Protein AF-A0A960Q6P5-F1 (afdb_monomer)

pLDDT: mean 71.9, std 24.72, range [24.8, 98.5]

Sequence (307 aa):
MALEHFVYLAKNRLPTPQQWQMALRMSRSALKMNLDFELDTFSGYLPCVWKKKSCGFEYIFEEIEQSTRADLEFELAPEWDAVVCFRHSTNPLDTMACCWAAASLALFSGGGLWAEDRDDLMVGETCTKWVRHQVKELERGLDKKTVEPTLDPQMEYSQILERLCGARIEKVEILGSSLILGNQNFSLVGHAWLLRTEGEEWDLTRVKQIQAEQLELMWTWDPDTNPLDQELEQIGLRLELAQAQEKIDLEGVSAFLSKETAAILQSITQTPKGLLLQLQGSVVYSIEIMHMQNITIALNYRQKGWS

Mean predicted aligned error: 18.53 Å

Secondary structure (DSSP, 8-state):
--EEEEEEE-GGGPPPHHHHHHHHHHTT--EEE---S-TTT--EEEEEEETTEEEEEEEEEEE--HHHHHT-SSPPPTT--EEEEEEE-S-HHHHHHHHHHHHHHHHHHT-EEEETTTTEEEETHHHHHHHHHHHHHHHHHHHHTTTS----HHHHHHHHHHHHHTS---EEEEETTEEEEE-SS-EEEEE---PPPTT----HHHHHHHHHHHHHHHHS--TTS-HHHHHHHHHHHHHHHHHHH----HHHHHHHHHHHHHHHHHHHTT--S----B-SSS-B-------SS--------------

Structure (mmCIF, N/CA/C/O backbone):
data_AF-A0A960Q6P5-F1
#
_entry.id   AF-A0A960Q6P5-F1
#
loop_
_atom_site.group_PDB
_atom_site.id
_atom_site.type_symbol
_atom_site.label_atom_id
_atom_site.label_alt_id
_atom_site.label_comp_id
_atom_site.label_asym_id
_atom_site.label_entity_id
_atom_site.label_seq_id
_atom_site.pdbx_PDB_ins_code
_atom_site.Cartn_x
_atom_site.Cartn_y
_atom_site.Cartn_z
_atom_site.occupancy
_atom_site.B_iso_or_equiv
_atom_site.auth_seq_id
_atom_site.auth_comp_id
_atom_site.auth_asym_id
_atom_site.auth_atom_id
_atom_site.pdbx_PDB_model_num
ATOM 1 N N . MET A 1 1 ? 15.175 -1.931 0.263 1.00 60.97 1 MET A N 1
ATOM 2 C CA . MET A 1 1 ? 14.264 -1.615 1.379 1.00 60.97 1 MET A CA 1
ATOM 3 C C . MET A 1 1 ? 12.844 -1.726 0.851 1.00 60.97 1 MET A C 1
ATOM 5 O O . MET A 1 1 ? 12.612 -1.249 -0.257 1.00 60.97 1 MET A O 1
ATOM 9 N N . ALA A 1 2 ? 11.954 -2.434 1.547 1.00 77.75 2 ALA A N 1
ATOM 10 C CA . ALA A 1 2 ? 10.524 -2.375 1.242 1.00 77.75 2 ALA A CA 1
ATOM 11 C C . ALA A 1 2 ? 9.998 -1.023 1.739 1.00 77.75 2 ALA A C 1
ATOM 13 O O . ALA A 1 2 ? 10.462 -0.556 2.774 1.00 77.75 2 ALA A O 1
ATOM 14 N N . LEU A 1 3 ? 9.112 -0.391 0.975 1.00 89.50 3 LEU A N 1
ATOM 15 C CA . LEU A 1 3 ? 8.442 0.836 1.402 1.00 89.50 3 LEU A CA 1
ATOM 16 C C . LEU A 1 3 ? 7.084 0.472 1.992 1.00 89.50 3 LEU A C 1
ATOM 18 O O . LEU A 1 3 ? 6.432 -0.473 1.521 1.00 89.50 3 LEU A O 1
ATOM 22 N N . GLU A 1 4 ? 6.678 1.231 3.004 1.00 95.62 4 GLU A N 1
ATOM 23 C CA . GLU A 1 4 ? 5.446 0.992 3.744 1.00 95.62 4 GLU A CA 1
ATOM 24 C C . GLU A 1 4 ? 4.471 2.166 3.599 1.00 95.62 4 GLU A C 1
ATOM 26 O O . GLU A 1 4 ? 4.837 3.344 3.514 1.00 95.62 4 GLU A O 1
ATOM 31 N N . HIS A 1 5 ? 3.185 1.837 3.546 1.00 96.69 5 HIS A N 1
ATOM 32 C CA . HIS A 1 5 ? 2.100 2.807 3.606 1.00 96.69 5 HIS A CA 1
ATOM 33 C C . HIS A 1 5 ? 1.126 2.390 4.696 1.00 96.69 5 HIS A C 1
ATOM 35 O O . HIS A 1 5 ? 0.708 1.235 4.739 1.00 96.69 5 HIS A O 1
ATOM 41 N N . PHE A 1 6 ? 0.723 3.331 5.543 1.00 97.94 6 PHE A N 1
ATOM 42 C CA . PHE A 1 6 ? -0.182 3.057 6.653 1.00 97.94 6 PHE A CA 1
ATOM 43 C C . PHE A 1 6 ? -1.513 3.755 6.422 1.00 97.94 6 PHE A C 1
ATOM 45 O O . PHE A 1 6 ? -1.562 4.949 6.131 1.00 97.94 6 PHE A O 1
ATOM 52 N N . VAL A 1 7 ? -2.610 3.015 6.550 1.00 98.31 7 VAL A N 1
ATOM 53 C CA . VAL A 1 7 ? -3.960 3.572 6.509 1.00 98.31 7 VAL A CA 1
ATOM 54 C C . VAL A 1 7 ? -4.582 3.469 7.890 1.00 98.31 7 VAL A C 1
ATOM 56 O O . VAL A 1 7 ? -4.888 2.372 8.345 1.00 98.31 7 VAL A O 1
ATOM 59 N N . TYR A 1 8 ? -4.815 4.614 8.519 1.00 98.38 8 TYR A N 1
ATOM 60 C CA . TYR A 1 8 ? -5.501 4.729 9.803 1.00 98.38 8 TYR A CA 1
ATOM 61 C C . TYR A 1 8 ? -6.996 4.925 9.561 1.00 98.38 8 TYR A C 1
ATOM 63 O O . TYR A 1 8 ? -7.392 5.799 8.786 1.00 98.38 8 TYR A O 1
ATOM 71 N N . LEU A 1 9 ? -7.839 4.104 10.182 1.00 98.50 9 LEU A N 1
ATOM 72 C CA . LEU A 1 9 ? -9.285 4.113 9.955 1.00 98.50 9 LEU A CA 1
ATOM 73 C C . LEU A 1 9 ? -10.062 3.598 11.169 1.00 98.50 9 LEU A C 1
ATOM 75 O O . LEU A 1 9 ? -9.492 3.050 12.105 1.00 98.50 9 LEU A O 1
ATOM 79 N N . ALA A 1 10 ? -11.384 3.768 11.134 1.00 98.31 10 ALA A N 1
ATOM 80 C CA . ALA A 1 10 ? -12.289 3.115 12.075 1.00 98.31 10 ALA A CA 1
ATOM 81 C C . ALA A 1 10 ? -12.606 1.693 11.585 1.00 98.31 10 ALA A C 1
ATOM 83 O O . ALA A 1 10 ? -13.108 1.539 10.467 1.00 98.31 10 ALA A O 1
ATOM 84 N N . LYS A 1 11 ? -12.371 0.656 12.396 1.00 97.94 11 LYS A N 1
ATOM 85 C CA . LYS A 1 11 ? -12.595 -0.759 12.050 1.00 97.94 11 LYS A CA 1
ATOM 86 C C . LYS A 1 11 ? -14.017 -1.007 11.552 1.00 97.94 11 LYS A C 1
ATOM 88 O O . LYS A 1 11 ? -14.229 -1.702 10.563 1.00 97.94 11 LYS A O 1
ATOM 93 N N . ASN A 1 12 ? -15.004 -0.367 12.180 1.00 98.00 12 ASN A N 1
ATOM 94 C CA . ASN A 1 12 ? -16.413 -0.465 11.783 1.00 98.00 12 ASN A CA 1
ATOM 95 C C . ASN A 1 12 ? -16.744 0.187 10.421 1.00 98.00 12 ASN A C 1
ATOM 97 O O . ASN A 1 12 ? -17.880 0.081 9.956 1.00 98.00 12 ASN A O 1
ATOM 101 N N . ARG A 1 13 ? -15.776 0.859 9.784 1.00 98.06 13 ARG A N 1
ATOM 102 C CA . ARG A 1 13 ? -15.859 1.424 8.429 1.00 98.06 13 ARG A CA 1
ATOM 103 C C . ARG A 1 13 ? -15.009 0.666 7.411 1.00 98.06 13 ARG A C 1
ATOM 105 O O . ARG A 1 13 ? -14.862 1.144 6.283 1.00 98.06 13 ARG A O 1
ATOM 112 N N . LEU A 1 14 ? -14.454 -0.494 7.768 1.00 98.06 14 LEU A N 1
ATOM 113 C CA . LEU A 1 14 ? -13.791 -1.351 6.792 1.00 98.06 14 LEU A CA 1
ATOM 114 C C . LEU A 1 14 ? -14.778 -1.760 5.686 1.00 98.06 14 LEU A C 1
ATOM 116 O O . LEU A 1 14 ? -15.881 -2.230 5.979 1.00 98.06 14 LEU A O 1
ATOM 120 N N . PRO A 1 15 ? -14.413 -1.584 4.405 1.00 98.00 15 PRO A N 1
ATOM 121 C CA . PRO A 1 15 ? -15.221 -2.092 3.312 1.00 98.00 15 PRO A CA 1
ATOM 122 C C . PRO A 1 15 ? -15.149 -3.617 3.234 1.00 98.00 15 PRO A C 1
ATOM 124 O O . PRO A 1 15 ? -14.165 -4.241 3.611 1.00 98.00 15 PRO A O 1
ATOM 127 N N . THR A 1 16 ? -16.147 -4.221 2.600 1.00 98.19 16 THR A N 1
ATOM 128 C CA . THR A 1 16 ? -15.977 -5.555 2.005 1.00 98.19 16 THR A CA 1
ATOM 129 C C . THR A 1 16 ? -14.972 -5.498 0.841 1.00 98.19 16 THR A C 1
ATOM 131 O O . THR A 1 16 ? -14.866 -4.453 0.181 1.00 98.19 16 THR A O 1
ATOM 134 N N . PRO A 1 17 ? -14.290 -6.603 0.482 1.00 98.38 17 PRO A N 1
ATOM 135 C CA . PRO A 1 17 ? -13.410 -6.637 -0.692 1.00 98.38 17 PRO A CA 1
ATOM 136 C C . PRO A 1 17 ? -14.089 -6.135 -1.975 1.00 98.38 17 PRO A C 1
ATOM 138 O O . PRO A 1 17 ? -13.487 -5.428 -2.785 1.00 98.38 17 PRO A O 1
ATOM 141 N N . GLN A 1 18 ? -15.376 -6.443 -2.158 1.00 98.44 18 GLN A N 1
ATOM 142 C CA . GLN A 1 18 ? -16.168 -6.013 -3.310 1.00 98.44 18 GLN A CA 1
ATOM 143 C C . GLN A 1 18 ? -16.392 -4.495 -3.313 1.00 98.44 18 GLN A C 1
ATOM 145 O O . GLN A 1 18 ? -16.282 -3.859 -4.366 1.00 98.44 18 GLN A O 1
ATOM 150 N N . GLN A 1 19 ? -16.683 -3.902 -2.151 1.00 98.00 19 GLN A N 1
ATOM 151 C CA . GLN A 1 19 ? -16.803 -2.449 -2.002 1.00 98.00 19 GLN A CA 1
ATOM 152 C C . GLN A 1 19 ? -15.461 -1.756 -2.243 1.00 98.00 19 GLN A C 1
ATOM 154 O O . GLN A 1 19 ? -15.410 -0.768 -2.976 1.00 98.00 19 GLN A O 1
ATOM 159 N N . TRP A 1 20 ? -14.365 -2.308 -1.723 1.00 98.12 20 TRP A N 1
ATOM 160 C CA . TRP A 1 20 ? -13.029 -1.758 -1.942 1.00 98.12 20 TRP A CA 1
ATOM 161 C C . TRP A 1 20 ? -12.629 -1.807 -3.423 1.00 98.12 20 TRP A C 1
ATOM 163 O O . TRP A 1 20 ? -12.202 -0.809 -4.011 1.00 98.12 20 TRP A O 1
ATOM 173 N N . GLN A 1 21 ? -12.897 -2.930 -4.091 1.00 98.19 21 GLN A N 1
ATOM 174 C CA . GLN A 1 21 ? -12.724 -3.052 -5.535 1.00 98.19 21 GLN A CA 1
ATOM 175 C C . GLN A 1 21 ? -13.594 -2.058 -6.322 1.00 98.19 21 GLN A C 1
ATOM 177 O O . GLN A 1 21 ? -13.161 -1.565 -7.370 1.00 98.19 21 GLN A O 1
ATOM 182 N N . MET A 1 22 ? -14.808 -1.754 -5.854 1.00 97.12 22 MET A N 1
ATOM 183 C CA . MET A 1 22 ? -15.657 -0.721 -6.452 1.00 97.12 22 MET A CA 1
ATOM 184 C C . MET A 1 22 ? -15.053 0.678 -6.273 1.00 97.12 22 MET A C 1
ATOM 186 O O . MET A 1 22 ? -15.017 1.446 -7.235 1.00 97.12 22 MET A O 1
ATOM 190 N N . ALA A 1 23 ? -14.510 0.991 -5.094 1.00 94.94 23 ALA A N 1
ATOM 191 C CA . ALA A 1 23 ? -13.847 2.265 -4.808 1.00 94.94 23 ALA A CA 1
ATOM 192 C C . ALA A 1 23 ? -12.641 2.511 -5.732 1.00 94.94 23 ALA A C 1
ATOM 194 O O . ALA A 1 23 ? -12.485 3.600 -6.298 1.00 94.94 23 ALA A O 1
ATOM 195 N N . LEU A 1 24 ? -11.834 1.472 -5.973 1.00 96.38 24 LEU A N 1
ATOM 196 C CA . LEU A 1 24 ? -10.755 1.505 -6.963 1.00 96.38 24 LEU A CA 1
ATOM 197 C C . LEU A 1 24 ? -11.281 1.856 -8.363 1.00 96.38 24 LEU A C 1
ATOM 199 O O . LEU A 1 24 ? -10.748 2.753 -9.024 1.00 96.38 24 LEU A O 1
ATOM 203 N N . ARG A 1 25 ? -12.371 1.213 -8.805 1.00 95.94 25 ARG A N 1
ATOM 204 C CA . ARG A 1 25 ? -12.988 1.487 -10.117 1.00 95.94 25 ARG A CA 1
ATOM 205 C C . ARG A 1 25 ? -13.518 2.917 -10.218 1.00 95.94 25 ARG A C 1
ATOM 207 O O . ARG A 1 25 ? -13.271 3.580 -11.223 1.00 95.94 25 ARG A O 1
ATOM 214 N N . MET A 1 26 ? -14.197 3.414 -9.183 1.00 91.88 26 MET A N 1
ATOM 215 C CA . MET A 1 26 ? -14.702 4.795 -9.127 1.00 91.88 26 MET A CA 1
ATOM 216 C C . MET A 1 26 ? -13.570 5.825 -9.193 1.00 91.88 26 MET A C 1
ATOM 218 O O . MET A 1 26 ? -13.713 6.876 -9.817 1.00 91.88 26 MET A O 1
ATOM 222 N N . SER A 1 27 ? -12.406 5.482 -8.639 1.00 91.75 27 SER A N 1
ATOM 223 C CA . SER A 1 27 ? -11.198 6.310 -8.698 1.00 91.75 27 SER A CA 1
ATOM 224 C C . SER A 1 27 ? -10.489 6.273 -10.059 1.00 91.75 27 SER A C 1
ATOM 226 O O . SER A 1 27 ? -9.477 6.955 -10.244 1.00 91.75 27 SER A O 1
ATOM 228 N N . ARG A 1 28 ? -11.051 5.529 -11.028 1.00 93.94 28 ARG A N 1
ATOM 229 C CA . ARG A 1 28 ? -10.499 5.233 -12.361 1.00 93.94 28 ARG A CA 1
ATOM 230 C C . ARG A 1 28 ? -9.188 4.443 -12.315 1.00 93.94 28 ARG A C 1
ATOM 232 O O . ARG A 1 28 ? -8.387 4.525 -13.243 1.00 93.94 28 ARG A O 1
ATOM 239 N N . SER A 1 29 ? -8.978 3.673 -11.251 1.00 95.56 29 SER A N 1
ATOM 240 C CA . SER A 1 29 ? -7.857 2.746 -11.149 1.00 95.56 29 SER A CA 1
ATOM 241 C C . SER A 1 29 ? -8.083 1.528 -12.049 1.00 95.56 29 SER A C 1
ATOM 243 O O . SER A 1 29 ? -9.200 1.015 -12.157 1.00 95.56 29 SER A O 1
ATOM 245 N N . ALA A 1 30 ? -7.015 1.050 -12.692 1.00 96.25 30 ALA A N 1
ATOM 246 C CA . ALA A 1 30 ? -7.026 -0.190 -13.468 1.00 96.25 30 ALA A CA 1
ATOM 247 C C . ALA A 1 30 ? -6.738 -1.434 -12.605 1.00 96.25 30 ALA A C 1
ATOM 249 O O . ALA A 1 30 ? -6.712 -2.545 -13.145 1.00 96.25 30 ALA A O 1
ATOM 250 N N . LEU A 1 31 ? -6.505 -1.247 -11.300 1.00 98.00 31 LEU A N 1
ATOM 251 C CA . LEU A 1 31 ? -6.177 -2.310 -10.358 1.00 98.00 31 LEU A CA 1
ATOM 252 C C . LEU A 1 31 ? -7.369 -3.247 -10.145 1.00 98.00 31 LEU A C 1
ATOM 254 O O . LEU A 1 31 ? -8.494 -2.816 -9.867 1.00 98.00 31 LEU A O 1
ATOM 258 N N . LYS A 1 32 ? -7.097 -4.546 -10.237 1.00 98.44 32 LYS A N 1
ATOM 259 C CA . LYS A 1 32 ? -8.012 -5.613 -9.839 1.00 98.44 32 LYS A CA 1
ATOM 260 C C . LYS A 1 32 ? -7.377 -6.421 -8.716 1.00 98.44 32 LYS A C 1
ATOM 262 O O . LYS A 1 32 ? -6.268 -6.905 -8.904 1.00 98.44 32 LYS A O 1
ATOM 267 N N . MET A 1 33 ? -8.070 -6.565 -7.597 1.00 97.88 33 MET A N 1
ATOM 268 C CA . MET A 1 33 ? -7.616 -7.329 -6.434 1.00 97.88 33 MET A CA 1
ATOM 269 C C . MET A 1 33 ? -8.267 -8.714 -6.428 1.00 97.88 33 MET A C 1
ATOM 271 O O . MET A 1 33 ? -9.366 -8.886 -6.967 1.00 97.88 33 MET A O 1
ATOM 275 N N . ASN A 1 34 ? -7.611 -9.690 -5.798 1.00 96.94 34 ASN A N 1
ATOM 276 C CA . ASN A 1 34 ? -8.319 -10.870 -5.309 1.00 96.94 34 ASN A CA 1
ATOM 277 C C . ASN A 1 34 ? -9.395 -10.422 -4.303 1.00 96.94 34 ASN A C 1
ATOM 279 O O . ASN A 1 34 ? -9.160 -9.491 -3.544 1.00 96.94 34 ASN A O 1
ATOM 283 N N . LEU A 1 35 ? -10.581 -11.029 -4.341 1.00 98.00 35 LEU A N 1
ATOM 284 C CA . LEU A 1 35 ? -11.719 -10.668 -3.485 1.00 98.00 35 LEU A CA 1
ATOM 285 C C . LEU A 1 35 ? -12.024 -11.735 -2.426 1.00 98.00 35 LEU A C 1
ATOM 287 O O . LEU A 1 35 ? -12.974 -11.567 -1.668 1.00 98.00 35 LEU A O 1
ATOM 291 N N . ASP A 1 36 ? -11.258 -12.825 -2.415 1.00 97.62 36 ASP A N 1
ATOM 292 C CA . ASP A 1 36 ? -11.428 -13.965 -1.516 1.00 97.62 36 ASP A CA 1
ATOM 293 C C . ASP A 1 36 ? -10.577 -13.792 -0.249 1.00 97.62 36 ASP A C 1
ATOM 295 O O . ASP A 1 36 ? -9.559 -14.458 -0.068 1.00 97.62 36 ASP A O 1
ATOM 299 N N . PHE A 1 37 ? -10.933 -12.795 0.566 1.00 97.50 37 PHE A N 1
ATOM 300 C CA . PHE A 1 37 ? -10.306 -12.515 1.861 1.00 97.50 37 PHE A CA 1
ATOM 301 C C . PHE A 1 37 ? -11.218 -11.649 2.746 1.00 97.50 37 PHE A C 1
ATOM 303 O O . PHE A 1 37 ? -12.135 -10.991 2.254 1.00 97.50 37 PHE A O 1
ATOM 310 N N . GLU A 1 38 ? -10.948 -11.619 4.047 1.00 97.81 38 GLU A N 1
ATOM 311 C CA . GLU A 1 38 ? -11.639 -10.771 5.026 1.00 97.81 38 GLU A CA 1
ATOM 312 C C . GLU A 1 38 ? -10.674 -9.693 5.535 1.00 97.81 38 GLU A C 1
ATOM 314 O O . GLU A 1 38 ? -9.578 -10.009 5.987 1.00 97.81 38 GLU A O 1
ATOM 319 N N . LEU A 1 39 ? -11.040 -8.410 5.428 1.00 97.12 39 LEU A N 1
ATOM 320 C CA . LEU A 1 39 ? -10.100 -7.299 5.656 1.00 97.12 39 LEU A CA 1
ATOM 321 C C . LEU A 1 39 ? -9.600 -7.188 7.104 1.00 97.12 39 LEU A C 1
ATOM 323 O O . LEU A 1 39 ? -8.525 -6.638 7.320 1.00 97.12 39 LEU A O 1
ATOM 327 N N . ASP A 1 40 ? -10.374 -7.640 8.083 1.00 97.44 40 ASP A N 1
ATOM 328 C CA . ASP A 1 40 ? -10.070 -7.498 9.510 1.00 97.44 40 ASP A CA 1
ATOM 329 C C . ASP A 1 40 ? -9.371 -8.722 10.118 1.00 97.44 40 ASP A C 1
ATOM 331 O O . ASP A 1 40 ? -8.928 -8.665 11.263 1.00 97.44 40 ASP A O 1
ATOM 335 N N . THR A 1 41 ? -9.263 -9.822 9.373 1.00 97.50 41 THR A N 1
ATOM 336 C CA . THR A 1 41 ? -8.607 -11.057 9.834 1.00 97.50 41 THR A CA 1
ATOM 337 C C . THR A 1 41 ? -7.463 -11.502 8.926 1.00 97.50 41 THR A C 1
ATOM 339 O O . THR A 1 41 ? -6.596 -12.265 9.355 1.00 97.50 41 THR A O 1
ATOM 342 N N . PHE A 1 42 ? -7.430 -11.035 7.676 1.00 97.38 42 PHE A N 1
ATOM 343 C CA . PHE A 1 42 ? -6.382 -11.371 6.726 1.00 97.38 42 PHE A CA 1
ATOM 344 C C . PHE A 1 42 ? -5.109 -10.555 6.970 1.00 97.38 42 PHE A C 1
ATOM 346 O O . PHE A 1 42 ? -5.143 -9.326 6.983 1.00 97.38 42 PHE A O 1
ATOM 353 N N . SER A 1 43 ? -3.975 -11.255 7.029 1.00 97.31 43 SER A N 1
ATOM 354 C CA . SER A 1 43 ? -2.635 -10.672 6.946 1.00 97.31 43 SER A CA 1
ATOM 355 C C . SER A 1 43 ? -1.767 -11.531 6.029 1.00 97.31 43 SER A C 1
ATOM 357 O O . SER A 1 43 ? -1.640 -12.739 6.232 1.00 97.31 43 SER A O 1
ATOM 359 N N . GLY A 1 44 ? -1.183 -10.927 4.997 1.00 97.81 44 GLY A N 1
ATOM 360 C CA . GLY A 1 44 ? -0.361 -11.624 4.013 1.00 97.81 44 GLY A CA 1
ATOM 361 C C . GLY A 1 44 ? -0.350 -10.957 2.640 1.00 97.81 44 GLY A C 1
ATOM 362 O O . GLY A 1 44 ? -0.780 -9.820 2.464 1.00 97.81 44 GLY A O 1
ATOM 363 N N . TYR A 1 45 ? 0.155 -11.676 1.640 1.00 98.06 45 TYR A N 1
ATOM 364 C CA . TYR A 1 45 ? 0.264 -11.169 0.273 1.00 98.06 45 TYR A CA 1
ATOM 365 C C . TYR A 1 45 ? -1.089 -11.171 -0.456 1.00 98.06 45 TYR A C 1
ATOM 367 O O . TYR A 1 45 ? -1.707 -12.225 -0.623 1.00 98.06 45 TYR A O 1
ATOM 375 N N . LEU A 1 46 ? -1.520 -10.007 -0.950 1.00 98.12 46 LEU A N 1
ATOM 376 C CA . LEU A 1 46 ? -2.705 -9.840 -1.793 1.00 98.12 46 LEU A CA 1
ATOM 377 C C . LEU A 1 46 ? -2.318 -9.767 -3.280 1.00 98.12 46 LEU A C 1
ATOM 379 O O . LEU A 1 46 ? -1.842 -8.727 -3.756 1.00 98.12 46 LEU A O 1
ATOM 383 N N . PRO A 1 47 ? -2.563 -10.839 -4.059 1.00 98.06 47 PRO A N 1
ATOM 384 C CA . PRO A 1 47 ? -2.297 -10.823 -5.487 1.00 98.06 47 PRO A CA 1
ATOM 385 C C . PRO A 1 47 ? -3.283 -9.907 -6.214 1.00 98.06 47 PRO A C 1
ATOM 387 O O . PRO A 1 47 ? -4.496 -9.910 -5.973 1.00 98.06 47 PRO A O 1
ATOM 390 N N . CYS A 1 48 ? -2.743 -9.144 -7.155 1.00 98.31 48 CYS A N 1
ATOM 391 C CA . CYS A 1 48 ? -3.452 -8.152 -7.938 1.00 98.31 48 CYS A CA 1
ATOM 392 C C . CYS A 1 48 ? -3.112 -8.257 -9.431 1.00 98.31 48 CYS A C 1
ATOM 394 O O . CYS A 1 48 ? -2.155 -8.901 -9.865 1.00 98.31 48 CYS A O 1
ATOM 396 N N . VAL A 1 49 ? -3.914 -7.578 -10.247 1.00 98.19 49 VAL A N 1
ATOM 397 C CA . VAL A 1 49 ? -3.668 -7.405 -11.676 1.00 98.19 49 VAL A CA 1
ATOM 398 C C . VAL A 1 49 ? -3.798 -5.932 -12.037 1.00 98.19 49 VAL A C 1
ATOM 400 O O . VAL A 1 49 ? -4.863 -5.333 -11.877 1.00 98.19 49 VAL A O 1
ATOM 403 N N . TRP A 1 50 ? -2.741 -5.364 -12.615 1.00 96.38 50 TRP A N 1
ATOM 404 C CA . TRP A 1 50 ? -2.718 -4.008 -13.160 1.00 96.38 50 TRP A CA 1
ATOM 405 C C . TRP A 1 50 ? -2.520 -4.056 -14.673 1.00 96.38 50 TRP A C 1
ATOM 407 O O . TRP A 1 50 ? -1.514 -4.564 -15.161 1.00 96.38 50 TRP A O 1
ATOM 417 N N . LYS A 1 51 ? -3.482 -3.544 -15.455 1.00 94.31 51 LYS A N 1
ATOM 418 C CA . LYS A 1 51 ? -3.407 -3.525 -16.935 1.00 94.31 51 LYS A CA 1
ATOM 419 C C . LYS A 1 51 ? -2.995 -4.887 -17.545 1.00 94.31 51 LYS A C 1
ATOM 421 O O . LYS A 1 51 ? -2.187 -4.943 -18.467 1.00 94.31 51 LYS A O 1
ATOM 426 N N . LYS A 1 52 ? -3.585 -5.984 -17.046 1.00 95.88 52 LYS A N 1
ATOM 427 C CA . LYS A 1 52 ? -3.306 -7.393 -17.427 1.00 95.88 52 LYS A CA 1
ATOM 428 C C . LYS A 1 52 ? -1.933 -7.942 -17.004 1.00 95.88 52 LYS A C 1
ATOM 430 O O . LYS A 1 52 ? -1.603 -9.057 -17.392 1.00 95.88 52 LYS A O 1
ATOM 435 N N . LYS A 1 53 ? -1.146 -7.200 -16.226 1.00 96.12 53 LYS A N 1
ATOM 436 C CA . LYS A 1 53 ? 0.116 -7.671 -15.646 1.00 96.12 53 LYS A CA 1
ATOM 437 C C . LYS A 1 53 ? -0.100 -8.054 -14.184 1.00 96.12 53 LYS A C 1
ATOM 439 O O . LYS A 1 53 ? -0.860 -7.379 -13.492 1.00 96.12 53 LYS A O 1
ATOM 444 N N . SER A 1 54 ? 0.545 -9.135 -13.750 1.00 97.50 54 SER A N 1
ATOM 445 C CA . SER A 1 54 ? 0.535 -9.567 -12.348 1.00 97.50 54 SER A CA 1
ATOM 446 C C . SER A 1 54 ? 1.308 -8.573 -11.488 1.00 97.50 54 SER A C 1
ATOM 448 O O . SER A 1 54 ? 2.355 -8.081 -11.912 1.00 97.50 54 SER A O 1
ATOM 450 N N . CYS A 1 55 ? 0.787 -8.297 -10.302 1.00 97.75 55 CYS A N 1
ATOM 451 C CA . CYS A 1 55 ? 1.423 -7.499 -9.259 1.00 97.75 55 CYS A CA 1
ATOM 452 C C . CYS A 1 55 ? 0.809 -7.858 -7.901 1.00 97.75 55 CYS A C 1
ATOM 454 O O . CYS A 1 55 ? -0.074 -8.713 -7.825 1.00 97.75 55 CYS A O 1
ATOM 456 N N . GLY A 1 56 ? 1.235 -7.198 -6.834 1.00 97.94 56 GLY A N 1
ATOM 457 C CA . GLY A 1 56 ? 0.590 -7.317 -5.531 1.00 97.94 56 GLY A CA 1
ATOM 458 C C . GLY A 1 56 ? 1.323 -6.542 -4.451 1.00 97.94 56 GLY A C 1
ATOM 459 O O . GLY A 1 56 ? 2.245 -5.779 -4.730 1.00 97.94 56 GLY A O 1
ATOM 460 N N . PHE A 1 57 ? 0.879 -6.731 -3.219 1.00 98.19 57 PHE A N 1
ATOM 461 C CA . PHE A 1 57 ? 1.443 -6.112 -2.024 1.00 98.19 57 PHE A CA 1
ATOM 462 C C . PHE A 1 57 ? 1.094 -6.977 -0.811 1.00 98.19 57 PHE A C 1
ATOM 464 O O . PHE A 1 57 ? 0.146 -7.762 -0.861 1.00 98.19 57 PHE A O 1
ATOM 471 N N . GLU A 1 58 ? 1.852 -6.854 0.270 1.00 98.25 58 GLU A N 1
ATOM 472 C CA . GLU A 1 58 ? 1.450 -7.403 1.562 1.00 98.25 58 GLU A CA 1
ATOM 473 C C . GLU A 1 58 ? 0.465 -6.453 2.234 1.00 98.25 58 GLU A C 1
ATOM 475 O O . GLU A 1 58 ? 0.623 -5.233 2.181 1.00 98.25 58 GLU A O 1
ATOM 480 N N . TYR A 1 59 ? -0.554 -7.035 2.847 1.00 98.50 59 TYR A N 1
ATOM 481 C CA . TYR A 1 59 ? -1.586 -6.375 3.625 1.00 98.50 59 TYR A CA 1
ATOM 482 C C . TYR A 1 59 ? -1.506 -6.910 5.046 1.00 98.50 59 TYR A C 1
ATOM 484 O O . TYR A 1 59 ? -1.499 -8.126 5.238 1.00 98.50 59 TYR A O 1
ATOM 492 N N . ILE A 1 60 ? -1.438 -6.020 6.026 1.00 98.25 60 ILE A N 1
ATOM 493 C CA . ILE A 1 60 ? -1.377 -6.374 7.442 1.00 98.25 60 ILE A CA 1
ATOM 494 C C . ILE A 1 60 ? -2.381 -5.482 8.166 1.00 98.25 60 ILE A C 1
ATOM 496 O O . ILE A 1 60 ? -2.257 -4.259 8.119 1.00 98.25 60 ILE A O 1
ATOM 500 N N . PHE A 1 61 ? -3.386 -6.089 8.792 1.00 98.25 61 PHE A N 1
ATOM 501 C CA . PHE A 1 61 ? -4.375 -5.384 9.604 1.00 98.25 61 PHE A CA 1
ATOM 502 C C . PHE A 1 61 ? -4.030 -5.509 11.086 1.00 98.25 61 PHE A C 1
ATOM 504 O O . PHE A 1 61 ? -3.796 -6.615 11.575 1.00 98.25 61 PHE A O 1
ATOM 511 N N . GLU A 1 62 ? -4.053 -4.386 11.799 1.00 97.69 62 GLU A N 1
ATOM 512 C CA . GLU A 1 62 ? -3.846 -4.331 13.244 1.00 97.69 62 GLU A CA 1
ATOM 513 C C . GLU A 1 62 ? -4.846 -3.360 13.892 1.00 97.69 62 GLU A C 1
ATOM 515 O O . GLU A 1 62 ? -5.175 -2.304 13.345 1.00 97.69 62 GLU A O 1
ATOM 520 N N . GLU A 1 63 ? -5.343 -3.714 15.077 1.00 97.56 63 GLU A N 1
ATOM 521 C CA . GLU A 1 63 ? -6.083 -2.777 15.926 1.00 97.56 63 GLU A CA 1
ATOM 522 C C . G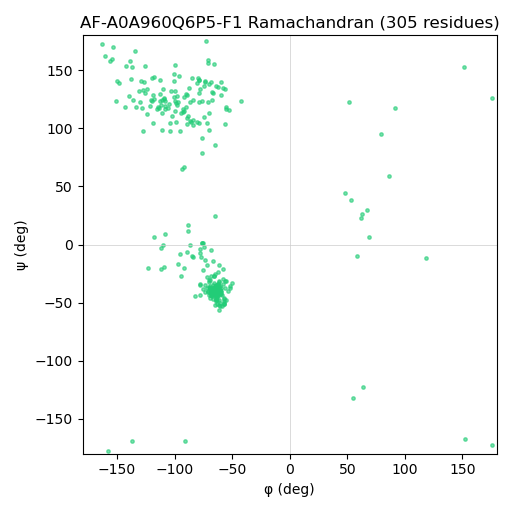LU A 1 63 ? -5.093 -1.865 16.658 1.00 97.56 63 GLU A C 1
ATOM 524 O O . GLU A 1 63 ? -4.025 -2.301 17.083 1.00 97.56 63 GLU A O 1
ATOM 529 N N . ILE A 1 64 ? -5.440 -0.588 16.807 1.00 97.06 64 ILE A N 1
ATOM 530 C CA . ILE A 1 64 ? -4.576 0.389 17.469 1.00 97.06 64 ILE A CA 1
ATOM 531 C C . ILE A 1 64 ? -4.872 0.368 18.963 1.00 97.06 64 ILE A C 1
ATOM 533 O O . ILE A 1 64 ? -5.914 0.847 19.421 1.00 97.06 64 ILE A O 1
ATOM 537 N N . GLU A 1 65 ? -3.917 -0.132 19.738 1.00 95.00 65 GLU A N 1
ATOM 538 C CA . GLU A 1 65 ? -3.958 -0.021 21.190 1.00 95.00 65 GLU A CA 1
ATOM 539 C C . GLU A 1 65 ? -3.700 1.424 21.651 1.00 95.00 65 GLU A C 1
ATOM 541 O O . GLU A 1 65 ? -3.062 2.237 20.976 1.00 95.00 65 GLU A O 1
ATOM 546 N N . GLN A 1 66 ? -4.180 1.763 22.851 1.00 89.50 66 GLN A N 1
ATOM 547 C CA . GLN A 1 66 ? -3.998 3.103 23.418 1.00 89.50 66 GLN A CA 1
ATOM 548 C C . GLN A 1 66 ? -2.515 3.461 23.633 1.00 89.50 66 GLN A C 1
ATOM 550 O O . GLN A 1 66 ? -2.157 4.632 23.526 1.00 89.50 66 GLN A O 1
ATOM 555 N N . SER A 1 67 ? -1.673 2.465 23.920 1.00 90.62 67 SER A N 1
ATOM 556 C CA . SER A 1 67 ? -0.211 2.577 23.991 1.00 90.62 67 SER A CA 1
ATOM 557 C C . SER A 1 67 ? 0.372 3.002 22.645 1.00 90.62 67 SER A C 1
ATOM 559 O O . SER A 1 67 ? 0.976 4.064 22.560 1.00 90.62 67 SER A O 1
ATOM 561 N N . THR A 1 68 ? 0.089 2.245 21.581 1.00 91.25 68 THR A N 1
ATOM 562 C CA . THR A 1 68 ? 0.553 2.532 20.215 1.00 91.25 68 THR A CA 1
ATOM 563 C C . THR A 1 68 ? 0.126 3.918 19.747 1.00 91.25 68 THR A C 1
ATOM 565 O O . THR A 1 68 ? 0.886 4.623 19.093 1.00 91.25 68 THR A O 1
ATOM 568 N N . ARG A 1 69 ? -1.087 4.350 20.112 1.00 91.75 69 ARG A N 1
ATOM 569 C CA . ARG A 1 69 ? -1.588 5.687 19.780 1.00 91.75 69 ARG A CA 1
ATOM 570 C C . ARG A 1 69 ? -0.757 6.814 20.397 1.00 91.75 69 ARG A C 1
ATOM 572 O O . ARG A 1 69 ? -0.669 7.877 19.793 1.00 91.75 69 ARG A O 1
ATOM 579 N N . ALA A 1 70 ? -0.202 6.605 21.590 1.00 91.25 70 ALA A N 1
ATOM 580 C CA . ALA A 1 70 ? 0.610 7.602 22.287 1.00 91.25 70 ALA A CA 1
ATOM 581 C C . ALA A 1 70 ? 2.020 7.747 21.690 1.00 91.25 70 ALA A C 1
ATOM 583 O O . ALA A 1 70 ? 2.638 8.793 21.872 1.00 91.25 70 ALA A O 1
ATOM 584 N N . ASP A 1 71 ? 2.494 6.726 20.973 1.00 92.62 71 ASP A N 1
ATOM 585 C CA . ASP A 1 71 ? 3.815 6.705 20.337 1.00 92.62 71 ASP A CA 1
ATOM 586 C C . ASP A 1 71 ? 3.824 7.372 18.948 1.00 92.62 71 ASP A C 1
ATOM 588 O O . ASP A 1 71 ? 4.889 7.591 18.373 1.00 92.62 71 ASP A O 1
ATOM 592 N N . LEU A 1 72 ? 2.653 7.705 18.389 1.00 92.25 72 LEU A N 1
ATOM 593 C CA . LEU A 1 72 ? 2.553 8.388 17.099 1.00 92.25 72 LEU A CA 1
ATOM 594 C C . LEU A 1 72 ? 2.943 9.864 17.224 1.00 92.25 72 LEU A C 1
ATOM 596 O O . LEU A 1 72 ? 2.477 10.580 18.108 1.00 92.25 72 LEU A O 1
ATOM 600 N N . GLU A 1 73 ? 3.730 10.350 16.265 1.00 91.38 73 GLU A N 1
ATOM 601 C CA . GLU A 1 73 ? 4.171 11.753 16.207 1.00 91.38 73 GLU A CA 1
ATOM 602 C C . GLU A 1 73 ? 3.062 12.729 15.762 1.00 91.38 73 GLU A C 1
ATOM 604 O O . GLU A 1 73 ? 3.268 13.943 15.708 1.00 91.38 73 GLU A O 1
ATOM 609 N N . PHE A 1 74 ? 1.869 12.217 15.450 1.00 92.06 74 PHE A N 1
ATOM 610 C CA . PHE A 1 74 ? 0.719 12.986 14.985 1.00 92.06 74 PHE A CA 1
ATOM 611 C C . PHE A 1 74 ? -0.583 12.525 15.649 1.00 92.06 74 PHE A C 1
ATOM 613 O O . PHE A 1 74 ? -0.751 11.369 16.036 1.00 92.06 74 PHE A O 1
ATOM 620 N N . GLU A 1 75 ? -1.547 13.442 15.752 1.00 93.56 75 GLU A N 1
ATOM 621 C CA . GLU A 1 75 ? -2.851 13.153 16.348 1.00 93.56 75 GLU A CA 1
ATOM 622 C C . GLU A 1 75 ? -3.766 12.402 15.366 1.00 93.56 75 GLU A C 1
ATOM 624 O O . GLU A 1 75 ? -4.085 12.885 14.277 1.00 93.56 75 GLU A O 1
ATOM 629 N N . LEU A 1 76 ? -4.245 11.222 15.774 1.00 96.12 76 LEU A N 1
ATOM 630 C CA . LEU A 1 76 ? -5.284 10.478 15.058 1.00 96.12 76 LEU A CA 1
ATOM 631 C C . LEU A 1 76 ? -6.684 10.953 15.452 1.00 96.12 76 LEU A C 1
ATOM 633 O O . LEU A 1 76 ? -6.958 11.158 16.637 1.00 96.12 76 LEU A O 1
ATOM 637 N N . ALA A 1 77 ? -7.614 10.984 14.491 1.00 96.38 77 ALA A N 1
ATOM 638 C CA . ALA A 1 77 ? -9.030 11.203 14.788 1.00 96.38 77 ALA A CA 1
ATOM 639 C C . ALA A 1 77 ? -9.534 10.155 15.803 1.00 96.38 77 ALA A C 1
ATOM 641 O O . ALA A 1 77 ? -9.224 8.976 15.615 1.00 96.38 77 ALA A O 1
ATOM 642 N N . PRO A 1 78 ? -10.281 10.529 16.864 1.00 95.44 78 PRO A N 1
ATOM 643 C CA . PRO A 1 78 ? -10.619 9.638 17.980 1.00 95.44 78 PRO A CA 1
ATOM 644 C C . PRO A 1 78 ? -11.228 8.296 17.566 1.00 95.44 78 PRO A C 1
ATOM 646 O O . PRO A 1 78 ? -10.924 7.273 18.178 1.00 95.44 78 PRO A O 1
ATOM 649 N N . GLU A 1 79 ? -12.040 8.299 16.509 1.00 97.31 79 GLU A N 1
ATOM 650 C CA . GLU A 1 79 ? -12.711 7.125 15.954 1.00 97.31 79 GLU A CA 1
ATOM 651 C C . GLU A 1 79 ? -11.800 6.160 15.184 1.00 97.31 79 GLU A C 1
ATOM 653 O O . GLU A 1 79 ? -12.241 5.058 14.871 1.00 97.31 79 GLU A O 1
ATOM 658 N N . TRP A 1 80 ? -10.573 6.552 14.835 1.00 98.00 80 TRP A N 1
ATOM 659 C CA . TRP A 1 80 ? -9.626 5.663 14.167 1.00 98.00 80 TRP A CA 1
ATOM 660 C C . TRP A 1 80 ? -8.962 4.748 15.194 1.00 98.00 80 TRP A C 1
ATOM 662 O O . TRP A 1 80 ? -8.123 5.184 15.983 1.00 98.00 80 TRP A O 1
ATOM 672 N N . ASP A 1 81 ? -9.395 3.493 15.188 1.00 97.81 81 ASP A N 1
ATOM 673 C CA . ASP A 1 81 ? -9.036 2.424 16.121 1.00 97.81 81 ASP A CA 1
ATOM 674 C C . ASP A 1 81 ? -8.338 1.243 15.423 1.00 97.81 81 ASP A C 1
ATOM 676 O O . ASP A 1 81 ? -8.061 0.227 16.056 1.00 97.81 81 ASP A O 1
ATOM 680 N N . ALA A 1 82 ? -8.022 1.369 14.131 1.00 98.25 82 ALA A N 1
ATOM 681 C CA . ALA A 1 82 ? -7.285 0.367 13.375 1.00 98.25 82 ALA A CA 1
ATOM 682 C C . ALA A 1 82 ? -6.304 0.989 12.374 1.00 98.25 82 ALA A C 1
ATOM 684 O O . ALA A 1 82 ? -6.508 2.099 11.867 1.00 98.25 82 ALA A O 1
ATOM 685 N N . VAL A 1 83 ? -5.251 0.235 12.069 1.00 98.19 83 VAL A N 1
ATOM 686 C CA . VAL A 1 83 ? -4.245 0.553 11.061 1.00 98.19 83 VAL A CA 1
ATOM 687 C C . VAL A 1 83 ? -4.105 -0.610 10.084 1.00 98.19 83 VAL A C 1
ATOM 689 O O . VAL A 1 83 ? -4.133 -1.781 10.454 1.00 98.19 83 VAL A O 1
ATOM 692 N N . VAL A 1 84 ? -3.957 -0.276 8.808 1.00 98.38 84 VAL A N 1
ATOM 693 C CA . VAL A 1 84 ? -3.576 -1.230 7.770 1.00 98.38 84 VAL A CA 1
ATOM 694 C C . VAL A 1 84 ? -2.215 -0.836 7.228 1.00 98.38 84 VAL A C 1
ATOM 696 O O . VAL A 1 84 ? -2.079 0.237 6.637 1.00 98.38 84 VAL A O 1
ATOM 699 N N . CYS A 1 85 ? -1.224 -1.704 7.405 1.00 98.12 85 CYS A N 1
ATOM 700 C CA . CYS A 1 85 ? 0.084 -1.571 6.782 1.00 98.12 85 CYS A CA 1
ATOM 701 C C . CYS A 1 85 ? 0.072 -2.262 5.416 1.00 98.12 85 CYS A C 1
ATOM 703 O O . CYS A 1 85 ? -0.325 -3.422 5.274 1.00 98.12 85 CYS A O 1
ATOM 705 N N . PHE A 1 86 ? 0.519 -1.530 4.404 1.00 98.25 86 PHE A N 1
ATOM 706 C CA . PHE A 1 86 ? 0.734 -2.030 3.062 1.00 98.25 86 PHE A CA 1
ATOM 707 C C . PHE A 1 86 ? 2.229 -2.035 2.767 1.00 98.25 86 PHE A C 1
ATOM 709 O O . PHE A 1 86 ? 2.854 -0.974 2.750 1.00 98.25 86 PHE A O 1
ATOM 716 N N . ARG A 1 87 ? 2.790 -3.209 2.473 1.00 96.94 87 ARG A N 1
ATOM 717 C CA . ARG A 1 87 ? 4.203 -3.351 2.090 1.00 96.94 87 ARG A CA 1
ATOM 718 C C . ARG A 1 87 ? 4.316 -3.791 0.648 1.00 96.94 87 ARG A C 1
ATOM 720 O O . ARG A 1 87 ? 3.539 -4.620 0.176 1.00 96.94 87 ARG A O 1
ATOM 727 N N . HIS A 1 88 ? 5.297 -3.269 -0.073 1.00 95.56 88 HIS A N 1
ATOM 728 C CA . HIS A 1 88 ? 5.510 -3.660 -1.461 1.00 95.56 88 HIS A CA 1
ATOM 729 C C . HIS A 1 88 ? 6.991 -3.828 -1.805 1.00 95.56 88 HIS A C 1
ATOM 731 O O . HIS A 1 88 ? 7.883 -3.279 -1.157 1.00 95.56 88 HIS A O 1
ATOM 737 N N . SER A 1 89 ? 7.250 -4.594 -2.866 1.00 93.31 89 SER A N 1
ATOM 738 C CA . SER A 1 89 ? 8.593 -4.752 -3.425 1.00 93.31 89 SER A CA 1
ATOM 739 C C . SER A 1 89 ? 9.038 -3.484 -4.170 1.00 93.31 89 SER A C 1
ATOM 741 O O . SER A 1 89 ? 8.259 -2.554 -4.381 1.00 93.31 89 SER A O 1
ATOM 743 N N . THR A 1 90 ? 10.285 -3.441 -4.641 1.00 90.94 90 THR A N 1
ATOM 744 C CA . THR A 1 90 ? 10.779 -2.346 -5.499 1.00 90.94 90 THR A CA 1
ATOM 745 C C . THR A 1 90 ? 10.262 -2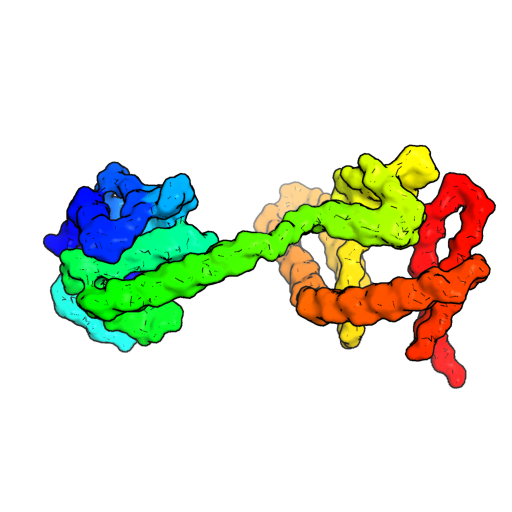.422 -6.944 1.00 90.94 90 THR A C 1
ATOM 747 O O . THR A 1 90 ? 10.620 -1.584 -7.775 1.00 90.94 90 THR A O 1
ATOM 750 N N . ASN A 1 91 ? 9.425 -3.411 -7.282 1.00 93.88 91 ASN A N 1
ATOM 751 C CA . ASN A 1 91 ? 8.795 -3.506 -8.594 1.00 93.88 91 ASN A CA 1
ATOM 752 C C . ASN A 1 91 ? 7.786 -2.354 -8.785 1.00 93.88 91 ASN A C 1
ATOM 754 O O . ASN A 1 91 ? 6.829 -2.259 -8.016 1.00 93.88 91 ASN A O 1
ATOM 758 N N . PRO A 1 92 ? 7.904 -1.537 -9.851 1.00 95.00 92 PRO A N 1
ATOM 759 C CA . PRO A 1 92 ? 6.993 -0.415 -10.080 1.00 95.00 92 PRO A CA 1
ATOM 760 C C . PRO A 1 92 ? 5.509 -0.801 -10.147 1.00 95.00 92 PRO A C 1
ATOM 762 O O . PRO A 1 92 ? 4.651 0.001 -9.783 1.00 95.00 92 PRO A O 1
ATOM 765 N N . LEU A 1 93 ? 5.178 -2.008 -10.628 1.00 96.50 93 LEU A N 1
ATOM 766 C CA . LEU A 1 93 ? 3.789 -2.475 -10.677 1.00 96.50 93 LEU A CA 1
ATOM 767 C C . LEU A 1 93 ? 3.227 -2.766 -9.281 1.00 96.50 93 LEU A C 1
ATOM 769 O O . LEU A 1 93 ? 2.053 -2.479 -9.044 1.00 96.50 93 LEU A O 1
ATOM 773 N N . ASP A 1 94 ? 4.052 -3.301 -8.381 1.00 97.12 94 ASP A N 1
ATOM 774 C CA . ASP A 1 94 ? 3.682 -3.567 -6.988 1.00 97.12 94 ASP A CA 1
ATOM 775 C C . ASP A 1 94 ? 3.519 -2.252 -6.227 1.00 97.12 94 ASP A C 1
ATOM 777 O O . ASP A 1 94 ? 2.508 -2.056 -5.558 1.00 97.12 94 ASP A O 1
ATOM 781 N N . THR A 1 95 ? 4.437 -1.298 -6.426 1.00 96.19 95 THR A N 1
ATOM 782 C CA . THR A 1 95 ? 4.317 0.060 -5.875 1.00 96.19 95 THR A CA 1
ATOM 783 C C . THR A 1 95 ? 3.018 0.726 -6.324 1.00 96.19 95 THR A C 1
ATOM 785 O O . THR A 1 95 ? 2.231 1.170 -5.495 1.00 96.19 95 THR A O 1
ATOM 788 N N . MET A 1 96 ? 2.718 0.737 -7.630 1.00 96.56 96 MET A N 1
ATOM 789 C CA . MET A 1 96 ? 1.466 1.321 -8.129 1.00 96.56 96 MET A CA 1
ATOM 790 C C . MET A 1 96 ? 0.225 0.627 -7.556 1.00 96.56 96 MET A C 1
ATOM 792 O O . MET A 1 96 ? -0.750 1.303 -7.223 1.00 96.56 96 MET A O 1
ATOM 796 N N . ALA A 1 97 ? 0.240 -0.706 -7.458 1.00 97.88 97 ALA A N 1
ATOM 797 C CA . ALA A 1 97 ? -0.855 -1.468 -6.868 1.00 97.88 97 ALA A CA 1
ATOM 798 C C . ALA A 1 97 ? -1.065 -1.092 -5.397 1.00 97.88 97 ALA A C 1
ATOM 800 O O . ALA A 1 97 ? -2.189 -0.773 -5.008 1.00 97.88 97 ALA A O 1
ATOM 801 N N . CYS A 1 98 ? 0.022 -1.053 -4.628 1.00 97.44 98 CYS A N 1
ATOM 802 C CA . CYS A 1 98 ? 0.035 -0.678 -3.224 1.00 97.44 98 CYS A CA 1
ATOM 803 C C . CYS A 1 98 ? -0.506 0.742 -3.001 1.00 97.44 98 CYS A C 1
ATOM 805 O O . CYS A 1 98 ? -1.479 0.916 -2.266 1.00 97.44 98 CYS A O 1
ATOM 807 N N . CYS A 1 99 ? 0.019 1.751 -3.710 1.00 97.00 99 CYS A N 1
ATOM 808 C CA . CYS A 1 99 ? -0.437 3.134 -3.550 1.00 97.00 99 CYS A CA 1
ATOM 809 C C . CYS A 1 99 ? -1.938 3.286 -3.868 1.00 97.00 99 CYS A C 1
ATOM 811 O O . CYS A 1 99 ? -2.652 4.007 -3.169 1.00 97.00 99 CYS A O 1
ATOM 813 N N . TRP A 1 100 ? -2.446 2.611 -4.911 1.00 97.88 100 TRP A N 1
ATOM 814 C CA . TRP A 1 100 ? -3.877 2.634 -5.244 1.00 97.88 100 TRP A CA 1
ATOM 815 C C . TRP A 1 100 ? -4.741 1.945 -4.199 1.00 97.88 100 TRP A C 1
ATOM 817 O O . TRP A 1 100 ? -5.803 2.473 -3.855 1.00 97.88 100 TRP A O 1
ATOM 827 N N . ALA A 1 101 ? -4.314 0.785 -3.710 1.00 98.06 101 ALA A N 1
ATOM 828 C CA . ALA A 1 101 ? -5.026 0.059 -2.673 1.00 98.06 101 ALA A CA 1
ATOM 829 C C . ALA A 1 101 ? -5.116 0.904 -1.394 1.00 98.06 101 ALA A C 1
ATOM 831 O O . ALA A 1 101 ? -6.226 1.191 -0.945 1.00 98.06 101 ALA A O 1
ATOM 832 N N . ALA A 1 102 ? -3.987 1.419 -0.904 1.00 98.00 102 ALA A N 1
ATOM 833 C CA . ALA A 1 102 ? -3.919 2.234 0.305 1.00 98.00 102 ALA A CA 1
ATOM 834 C C . ALA A 1 102 ? -4.754 3.527 0.189 1.00 98.00 102 ALA A C 1
ATOM 836 O O . ALA A 1 102 ? -5.634 3.784 1.012 1.00 98.00 102 ALA A O 1
ATOM 837 N N . ALA A 1 103 ? -4.575 4.305 -0.887 1.00 97.75 103 ALA A N 1
ATOM 838 C CA . ALA A 1 103 ? -5.316 5.555 -1.081 1.00 97.75 103 ALA A CA 1
ATOM 839 C C . ALA A 1 103 ? -6.830 5.343 -1.249 1.00 97.75 103 ALA A C 1
ATOM 841 O O . ALA A 1 103 ? -7.626 6.169 -0.798 1.00 97.75 103 ALA A O 1
ATOM 842 N N . SER A 1 104 ? -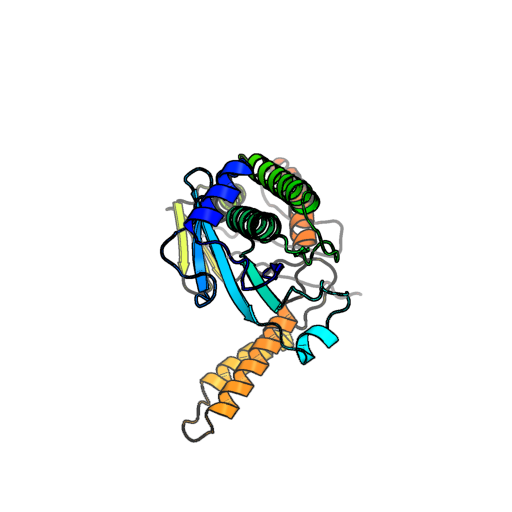7.244 4.256 -1.908 1.00 97.75 104 SER A N 1
ATOM 843 C CA . SER A 1 104 ? -8.670 3.940 -2.064 1.00 97.75 104 SER A CA 1
ATOM 844 C C . SER A 1 104 ? -9.301 3.431 -0.773 1.00 97.75 104 SER A C 1
ATOM 846 O O . SER A 1 104 ? -10.456 3.771 -0.518 1.00 97.75 104 SER A O 1
ATOM 848 N N . LEU A 1 105 ? -8.558 2.676 0.045 1.00 98.12 105 LEU A N 1
ATOM 849 C CA . LEU A 1 105 ? -9.021 2.250 1.361 1.00 98.12 105 LEU A CA 1
ATOM 850 C C . LEU A 1 105 ? -9.236 3.467 2.260 1.00 98.12 105 LEU A C 1
ATOM 852 O O . LEU A 1 105 ? -10.340 3.636 2.766 1.00 98.12 105 LEU A O 1
ATOM 856 N N . ALA A 1 106 ? -8.233 4.347 2.367 1.00 98.06 106 ALA A N 1
ATOM 857 C CA . ALA A 1 106 ? -8.311 5.578 3.155 1.00 98.06 106 ALA A CA 1
ATOM 858 C C . ALA A 1 106 ? -9.503 6.453 2.737 1.00 98.06 106 ALA A C 1
ATOM 860 O O . ALA A 1 106 ? -10.301 6.878 3.572 1.00 98.06 106 ALA A O 1
ATOM 861 N N . LEU A 1 107 ? -9.678 6.677 1.429 1.00 96.38 107 LEU A N 1
ATOM 862 C CA . LEU A 1 107 ? -10.797 7.467 0.917 1.00 96.38 107 LEU A CA 1
ATOM 863 C C . LEU A 1 107 ? -12.156 6.834 1.249 1.00 96.38 107 LEU A C 1
ATOM 865 O O . LEU A 1 107 ? -13.083 7.547 1.624 1.00 96.38 107 LEU A O 1
ATOM 869 N N . PHE A 1 108 ? -12.295 5.518 1.068 1.00 96.62 108 PHE A N 1
ATOM 870 C CA . PHE A 1 108 ? -13.581 4.840 1.216 1.00 96.62 108 PHE A CA 1
ATOM 871 C C . PHE A 1 108 ? -13.993 4.670 2.682 1.00 96.62 108 PHE A C 1
ATOM 873 O O . PHE A 1 108 ? -15.167 4.838 3.003 1.00 96.62 108 PHE A O 1
ATOM 880 N N . SER A 1 109 ? -13.043 4.377 3.573 1.00 97.38 109 SER A N 1
ATOM 881 C CA . SER A 1 109 ? -13.303 4.247 5.013 1.00 97.38 109 SER A CA 1
ATOM 882 C C . SER A 1 109 ? -13.450 5.601 5.723 1.00 97.38 109 SER A C 1
ATOM 884 O O . SER A 1 109 ? -13.867 5.656 6.882 1.00 97.38 109 SER A O 1
ATOM 886 N N . GLY A 1 110 ? -13.125 6.708 5.043 1.00 97.12 110 GLY A N 1
ATOM 887 C CA . GLY A 1 110 ? -13.007 8.027 5.667 1.00 97.12 110 GLY A CA 1
ATOM 888 C C . GLY A 1 110 ? -11.827 8.106 6.643 1.00 97.12 110 GLY A C 1
ATOM 889 O O . GLY A 1 110 ? -11.917 8.810 7.648 1.00 97.12 110 GLY A O 1
ATOM 890 N N . GLY A 1 111 ? -10.776 7.330 6.375 1.00 97.75 111 GLY A N 1
ATOM 891 C CA . GLY A 1 111 ? -9.523 7.295 7.122 1.00 97.75 111 GLY A CA 1
ATOM 892 C C . GLY A 1 111 ? -8.463 8.265 6.591 1.00 97.75 111 GLY A C 1
ATOM 893 O O . GLY A 1 111 ? -8.731 9.116 5.733 1.00 97.75 111 GLY A O 1
ATOM 894 N N . GLY A 1 112 ? -7.241 8.106 7.095 1.00 97.88 112 GLY A N 1
ATOM 895 C CA . GLY A 1 112 ? -6.045 8.827 6.663 1.00 97.88 112 GLY A CA 1
ATOM 896 C C . GLY A 1 112 ? -4.961 7.885 6.142 1.00 97.88 112 GLY A C 1
ATOM 897 O O . GLY A 1 112 ? -4.795 6.783 6.654 1.00 97.88 112 GLY A O 1
ATOM 898 N N . LEU A 1 113 ? -4.233 8.319 5.115 1.00 97.94 113 LEU A N 1
ATOM 899 C CA . LEU A 1 113 ? -3.082 7.629 4.536 1.00 97.94 113 LEU A CA 1
ATOM 900 C C . LEU A 1 113 ? -1.795 8.339 4.954 1.00 97.94 113 LEU A C 1
ATOM 902 O O . LEU A 1 113 ? -1.572 9.484 4.563 1.00 97.94 113 LEU A O 1
ATOM 906 N N . TRP A 1 114 ? -0.935 7.639 5.680 1.00 97.12 114 TRP A N 1
ATOM 907 C CA . TRP A 1 114 ? 0.438 8.044 5.941 1.00 97.12 114 TRP A CA 1
ATOM 908 C C . TRP A 1 114 ? 1.367 7.350 4.949 1.00 97.12 114 TRP A C 1
ATOM 910 O O . TRP A 1 114 ? 1.386 6.118 4.852 1.00 97.12 114 TRP A O 1
ATOM 920 N N . ALA A 1 115 ? 2.122 8.142 4.194 1.00 90.75 115 ALA A N 1
ATOM 921 C CA . ALA A 1 115 ? 3.129 7.640 3.273 1.00 90.75 115 ALA A CA 1
ATOM 922 C C . ALA A 1 115 ? 4.515 8.050 3.779 1.00 90.75 115 ALA A C 1
ATOM 924 O O . ALA A 1 115 ? 4.772 9.238 3.977 1.00 90.75 115 ALA A O 1
ATOM 925 N N . GLU A 1 116 ? 5.389 7.062 3.986 1.00 86.38 116 GLU A N 1
ATOM 926 C CA . GLU A 1 116 ? 6.737 7.241 4.546 1.00 86.38 116 GLU A CA 1
ATOM 927 C C . GLU A 1 116 ? 7.582 8.257 3.755 1.00 86.38 116 GLU A C 1
ATOM 929 O O . GLU A 1 116 ? 8.377 8.991 4.327 1.00 86.38 116 GLU A O 1
ATOM 934 N N . ASP A 1 117 ? 7.361 8.371 2.441 1.00 84.75 117 ASP A N 1
ATOM 935 C CA . ASP A 1 117 ? 8.085 9.299 1.564 1.00 84.75 117 ASP A CA 1
ATOM 936 C C . ASP A 1 117 ? 7.707 10.775 1.760 1.00 84.75 117 ASP A C 1
ATOM 938 O O . ASP A 1 117 ? 8.423 11.664 1.292 1.00 84.75 117 ASP A O 1
ATOM 942 N N . ARG A 1 118 ? 6.564 11.047 2.397 1.00 84.00 118 ARG A N 1
ATOM 943 C CA . ARG A 1 118 ? 5.994 12.394 2.511 1.00 84.00 118 ARG A CA 1
ATOM 944 C C . ARG A 1 118 ? 6.006 12.945 3.929 1.00 84.00 118 ARG A C 1
ATOM 946 O O . ARG A 1 118 ? 5.901 14.161 4.064 1.00 84.00 118 ARG A O 1
ATOM 953 N N . ASP A 1 119 ? 6.099 12.067 4.925 1.00 86.81 119 ASP A N 1
ATOM 954 C CA . ASP A 1 119 ? 6.052 12.432 6.344 1.00 86.81 119 ASP A CA 1
ATOM 955 C C . ASP A 1 119 ? 4.799 13.271 6.692 1.00 86.81 119 ASP A C 1
ATOM 957 O O . ASP A 1 119 ? 4.850 14.273 7.399 1.00 86.81 119 ASP A O 1
ATOM 961 N N . ASP A 1 120 ? 3.657 12.925 6.078 1.00 91.75 120 ASP A N 1
ATOM 962 C CA . ASP A 1 120 ? 2.402 13.677 6.194 1.00 91.75 120 ASP A CA 1
ATOM 963 C C . ASP A 1 120 ? 1.178 12.753 6.103 1.00 91.75 120 ASP A C 1
ATOM 965 O O . ASP A 1 120 ? 1.108 11.858 5.247 1.00 91.75 120 ASP A O 1
ATOM 969 N N . LEU A 1 121 ? 0.175 13.022 6.947 1.00 96.25 121 LEU A N 1
ATOM 970 C CA . LEU A 1 121 ? -1.088 12.291 6.983 1.00 96.25 121 LEU A CA 1
ATOM 971 C C . LEU A 1 121 ? -2.085 12.885 5.983 1.00 96.25 121 LEU A C 1
ATOM 973 O O . LEU A 1 121 ? -2.702 13.930 6.194 1.00 96.25 121 LEU A O 1
ATOM 977 N N . MET A 1 122 ? -2.309 12.174 4.886 1.00 96.56 122 MET A N 1
ATOM 978 C CA . MET A 1 122 ? -3.231 12.594 3.838 1.00 96.56 122 MET A CA 1
ATOM 979 C C . MET A 1 122 ? -4.653 12.117 4.126 1.00 96.56 122 MET A C 1
ATOM 981 O O . MET A 1 122 ? -4.883 10.948 4.413 1.00 96.56 122 MET A O 1
ATOM 985 N N . VAL A 1 123 ? -5.638 12.999 3.950 1.00 96.75 123 VAL A N 1
ATOM 986 C CA . VAL A 1 123 ? -7.064 12.665 4.101 1.00 96.75 123 VAL A CA 1
ATOM 987 C C . VAL A 1 123 ? -7.876 13.040 2.862 1.00 96.75 123 VAL A C 1
ATOM 989 O O . VAL A 1 123 ? -7.511 13.935 2.091 1.00 96.75 123 VAL A O 1
ATOM 992 N N . GLY A 1 124 ? -8.993 12.338 2.655 1.00 94.56 124 GLY A N 1
ATOM 993 C CA . GLY A 1 124 ? -9.975 12.650 1.614 1.00 94.56 124 GLY A CA 1
ATOM 994 C C . GLY A 1 124 ? -9.383 12.722 0.201 1.00 94.56 124 GLY A C 1
ATOM 995 O O . GLY A 1 124 ? -8.629 11.849 -0.235 1.00 94.56 124 GLY A O 1
ATOM 996 N N . GLU A 1 125 ? -9.717 13.779 -0.544 1.00 94.69 125 GLU A N 1
ATOM 997 C CA . GLU A 1 125 ? -9.270 13.935 -1.935 1.00 94.69 125 GLU A CA 1
ATOM 998 C C . GLU A 1 125 ? -7.747 14.042 -2.089 1.00 94.69 125 GLU A C 1
ATOM 1000 O O . GLU A 1 125 ? -7.225 13.713 -3.161 1.00 94.69 125 GLU A O 1
ATOM 1005 N N . THR A 1 126 ? -7.025 14.466 -1.047 1.00 95.75 126 THR A N 1
ATOM 1006 C CA . THR A 1 126 ? -5.560 14.584 -1.071 1.00 95.75 126 THR A CA 1
ATOM 1007 C C . THR A 1 126 ? -4.906 13.232 -1.354 1.00 95.75 126 THR A C 1
ATOM 1009 O O . THR A 1 126 ? -3.999 13.173 -2.186 1.00 95.75 126 THR A O 1
ATOM 1012 N N . CYS A 1 127 ? -5.455 12.136 -0.811 1.00 95.19 127 CYS A N 1
ATOM 1013 C CA . CYS A 1 127 ? -5.007 10.770 -1.104 1.00 95.19 127 CYS A CA 1
ATOM 1014 C C . CYS A 1 127 ? -5.070 10.469 -2.609 1.00 95.19 127 CYS A C 1
ATOM 1016 O O . CYS A 1 127 ? -4.118 9.967 -3.206 1.00 95.19 127 CYS A O 1
ATOM 1018 N N . THR A 1 128 ? -6.183 10.832 -3.260 1.00 93.69 128 THR A N 1
ATOM 1019 C CA . THR A 1 128 ? -6.377 10.568 -4.696 1.00 93.69 128 THR A CA 1
ATOM 1020 C C . THR A 1 128 ? -5.477 11.416 -5.591 1.00 93.69 128 THR A C 1
ATOM 1022 O O . THR A 1 128 ? -5.083 10.975 -6.672 1.00 93.69 128 THR A O 1
ATOM 1025 N N . LYS A 1 129 ? -5.159 12.647 -5.173 1.00 95.56 129 LYS A N 1
ATOM 1026 C CA . LYS A 1 129 ? -4.235 13.524 -5.903 1.00 95.56 129 LYS A CA 1
ATOM 1027 C C . LYS A 1 129 ? -2.812 12.984 -5.815 1.00 95.56 129 LYS A C 1
ATOM 1029 O O . LYS A 1 129 ? -2.154 12.877 -6.848 1.00 95.56 129 LYS A O 1
ATOM 1034 N N . TRP A 1 130 ? -2.390 12.589 -4.615 1.00 95.50 130 TRP A N 1
ATOM 1035 C CA . TRP A 1 130 ? -1.082 11.989 -4.375 1.00 95.50 130 TRP A CA 1
ATOM 1036 C C . TRP A 1 130 ? -0.898 10.692 -5.170 1.00 95.50 130 TRP A C 1
ATOM 1038 O O . TRP A 1 130 ? 0.028 10.609 -5.974 1.00 95.50 130 TRP A O 1
ATOM 1048 N N . VAL A 1 131 ? -1.823 9.729 -5.075 1.00 96.50 131 VAL A N 1
ATOM 1049 C CA . VAL A 1 131 ? -1.657 8.441 -5.777 1.00 96.50 131 VAL A CA 1
ATOM 1050 C C . VAL A 1 131 ? -1.609 8.605 -7.295 1.00 96.50 131 VAL A C 1
ATOM 1052 O O . VAL A 1 131 ? -0.822 7.948 -7.972 1.00 96.50 131 VAL A O 1
ATOM 1055 N N . ARG A 1 132 ? -2.397 9.530 -7.859 1.00 96.50 132 ARG A N 1
ATOM 1056 C CA . ARG A 1 132 ? -2.342 9.839 -9.296 1.00 96.50 132 ARG A CA 1
ATOM 1057 C C . ARG A 1 132 ? -0.995 10.420 -9.703 1.00 96.50 132 ARG A C 1
ATOM 1059 O O . ARG A 1 132 ? -0.529 10.116 -10.797 1.00 96.50 132 ARG A O 1
ATOM 1066 N N . HIS A 1 133 ? -0.401 11.259 -8.860 1.00 95.62 133 HIS A N 1
ATOM 1067 C CA . HIS A 1 133 ? 0.931 11.797 -9.100 1.00 95.62 133 HIS A CA 1
ATOM 1068 C C . HIS A 1 133 ? 1.977 10.676 -9.082 1.00 95.62 133 HIS A C 1
ATOM 1070 O O . HIS A 1 133 ? 2.682 10.507 -10.073 1.00 95.62 133 HIS A O 1
ATOM 1076 N N . GLN A 1 134 ? 2.003 9.859 -8.025 1.00 94.88 134 GLN A N 1
ATOM 1077 C CA . GLN A 1 134 ? 2.959 8.754 -7.882 1.00 94.88 134 GLN A CA 1
ATOM 1078 C C . GLN A 1 134 ? 2.878 7.764 -9.048 1.00 94.88 134 GLN A C 1
ATOM 1080 O O . GLN A 1 134 ? 3.875 7.455 -9.697 1.00 94.88 134 GLN A O 1
ATOM 1085 N N . VAL A 1 135 ? 1.666 7.330 -9.393 1.00 94.94 135 VAL A N 1
ATOM 1086 C CA . VAL A 1 135 ? 1.439 6.391 -10.500 1.00 94.94 135 VAL A CA 1
ATOM 1087 C C . VAL A 1 135 ? 1.870 6.991 -11.833 1.00 94.94 135 VAL A C 1
ATOM 1089 O O . VAL A 1 135 ? 2.468 6.294 -12.644 1.00 94.94 135 VAL A O 1
ATOM 1092 N N . LYS A 1 136 ? 1.629 8.285 -12.062 1.00 95.56 136 LYS A N 1
ATOM 1093 C CA . LYS A 1 136 ? 2.063 8.957 -13.289 1.00 95.56 136 LYS A CA 1
ATOM 1094 C C . LYS A 1 136 ? 3.589 9.015 -13.406 1.00 95.56 136 LYS A C 1
ATOM 1096 O O . LYS A 1 136 ? 4.107 8.826 -14.506 1.00 95.56 136 LYS A O 1
ATOM 1101 N N . GLU A 1 137 ? 4.304 9.264 -12.312 1.00 94.44 137 GLU A N 1
ATOM 1102 C CA . GLU A 1 137 ? 5.773 9.246 -12.306 1.00 94.44 137 GLU A CA 1
ATOM 1103 C C . GLU A 1 137 ? 6.324 7.836 -12.550 1.00 94.44 137 GLU A C 1
ATOM 1105 O O . GLU A 1 137 ? 7.217 7.655 -13.381 1.00 94.44 137 GLU A O 1
ATOM 1110 N N . LEU A 1 138 ? 5.729 6.820 -11.923 1.00 93.81 138 LEU A N 1
ATOM 1111 C CA . LEU A 1 138 ? 6.102 5.420 -12.138 1.00 93.81 138 LEU A CA 1
ATOM 1112 C C . LEU A 1 138 ? 5.826 4.967 -13.579 1.00 93.81 138 LEU A C 1
ATOM 1114 O O . LEU A 1 138 ? 6.676 4.324 -14.194 1.00 93.81 138 LEU A O 1
ATOM 1118 N N . GLU A 1 139 ? 4.685 5.347 -14.159 1.00 92.56 139 GLU A N 1
ATOM 1119 C CA . GLU A 1 139 ? 4.362 5.062 -15.563 1.00 92.56 139 GLU A CA 1
ATOM 1120 C C . GLU A 1 139 ? 5.359 5.725 -16.522 1.00 92.56 139 GLU A C 1
ATOM 1122 O O . GLU A 1 139 ? 5.840 5.073 -17.447 1.00 92.56 139 GLU A O 1
ATOM 1127 N N . ARG A 1 140 ? 5.763 6.976 -16.264 1.00 91.94 140 ARG A N 1
ATOM 1128 C CA . ARG A 1 140 ? 6.818 7.651 -17.043 1.00 91.94 140 ARG A CA 1
ATOM 1129 C C . ARG A 1 140 ? 8.153 6.912 -16.963 1.00 91.94 140 ARG A C 1
ATOM 1131 O O . ARG A 1 140 ? 8.867 6.842 -17.962 1.00 91.94 140 ARG A O 1
ATOM 1138 N N . GLY A 1 141 ? 8.503 6.383 -15.791 1.00 88.88 141 GLY A N 1
ATOM 1139 C CA . GLY A 1 141 ? 9.708 5.574 -15.603 1.00 88.88 141 GLY A CA 1
ATOM 1140 C C . GLY A 1 141 ? 9.650 4.238 -16.349 1.00 88.88 141 GLY A C 1
ATOM 1141 O O . GLY A 1 141 ? 10.654 3.805 -16.915 1.00 88.88 141 GLY A O 1
ATOM 1142 N N . LEU A 1 142 ? 8.472 3.610 -16.400 1.00 85.31 142 LEU A N 1
ATOM 1143 C CA . LEU A 1 142 ? 8.245 2.371 -17.147 1.00 85.31 142 LEU A CA 1
ATOM 1144 C C . LEU A 1 142 ? 8.345 2.583 -18.657 1.00 85.31 142 LEU A C 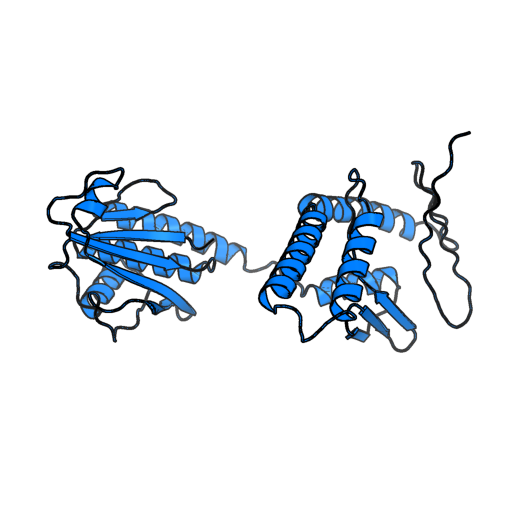1
ATOM 1146 O O . LEU A 1 142 ? 9.011 1.796 -19.325 1.00 85.31 142 LEU A O 1
ATOM 1150 N N . ASP A 1 143 ? 7.747 3.654 -19.180 1.00 80.19 143 ASP A N 1
ATOM 1151 C CA . ASP A 1 143 ? 7.795 3.964 -20.610 1.00 80.19 143 ASP A CA 1
ATOM 1152 C C . ASP A 1 143 ? 9.228 4.272 -21.067 1.00 80.19 143 ASP A C 1
ATOM 1154 O O . ASP A 1 143 ? 9.640 3.831 -22.140 1.00 80.19 143 ASP A O 1
ATOM 1158 N N . LYS A 1 144 ? 10.027 4.944 -20.225 1.00 70.69 144 LYS A N 1
ATOM 1159 C CA . LYS A 1 144 ? 11.453 5.207 -20.486 1.00 70.69 144 LYS A CA 1
ATOM 1160 C C . LYS A 1 144 ? 12.329 3.953 -20.444 1.00 70.69 144 LYS A C 1
ATOM 1162 O O . LYS A 1 144 ? 13.356 3.926 -21.109 1.00 70.69 144 LYS A O 1
ATOM 1167 N N . LYS A 1 145 ? 11.937 2.914 -19.696 1.00 56.28 145 LYS A N 1
ATOM 1168 C CA . LYS A 1 145 ? 12.620 1.606 -19.707 1.00 56.28 145 LYS A CA 1
ATOM 1169 C C . LYS A 1 145 ? 12.262 0.748 -20.925 1.00 56.28 145 LYS A C 1
ATOM 1171 O O . LYS A 1 145 ? 12.850 -0.314 -21.116 1.00 56.28 145 LYS A O 1
ATOM 1176 N N . THR A 1 146 ? 11.349 1.203 -21.780 1.00 49.62 146 THR A N 1
ATOM 1177 C CA . THR A 1 146 ? 11.160 0.627 -23.112 1.00 49.62 146 THR A CA 1
ATOM 1178 C C . THR A 1 146 ? 12.164 1.264 -24.077 1.00 49.62 146 THR A C 1
ATOM 1180 O O . THR A 1 146 ? 11.983 2.395 -24.512 1.00 49.62 146 THR A O 1
ATOM 1183 N N . VAL A 1 147 ? 13.179 0.475 -24.448 1.00 46.00 147 VAL A N 1
ATOM 1184 C CA . VAL A 1 147 ? 14.243 0.738 -25.441 1.00 46.00 147 VAL A CA 1
ATOM 1185 C C . VAL A 1 147 ? 15.480 1.492 -24.926 1.00 46.00 147 VAL A C 1
ATOM 1187 O O . VAL A 1 147 ? 15.932 2.460 -25.519 1.00 46.00 147 VAL A O 1
ATOM 1190 N N . GLU A 1 148 ? 16.151 0.934 -23.927 1.00 40.69 148 GLU A N 1
ATOM 1191 C CA . GLU A 1 148 ? 17.500 0.453 -24.236 1.00 40.69 148 GLU A CA 1
ATOM 1192 C C . GLU A 1 148 ? 17.401 -1.071 -24.209 1.00 40.69 148 GLU A C 1
ATOM 1194 O O . GLU A 1 148 ? 16.833 -1.611 -23.253 1.00 40.69 148 GLU A O 1
ATOM 1199 N N . PRO A 1 149 ? 17.817 -1.792 -25.269 1.00 40.47 149 PRO A N 1
ATOM 1200 C CA . PRO A 1 149 ? 17.934 -3.231 -25.155 1.00 40.47 149 PRO A CA 1
ATOM 1201 C C . PRO A 1 149 ? 18.845 -3.459 -23.959 1.00 40.47 149 PRO A C 1
ATOM 1203 O O . PRO A 1 149 ? 19.995 -3.030 -23.964 1.00 40.47 149 PRO A O 1
ATOM 1206 N N . THR A 1 150 ? 18.318 -4.092 -22.918 1.00 43.66 150 THR A N 1
ATOM 1207 C CA . THR A 1 150 ? 19.163 -4.733 -21.922 1.00 43.66 150 THR A CA 1
ATOM 1208 C C . THR A 1 150 ? 19.854 -5.836 -22.705 1.00 43.66 150 THR A C 1
ATOM 1210 O O . THR A 1 150 ? 19.324 -6.933 -22.874 1.00 43.66 150 THR A O 1
ATOM 1213 N N . LEU A 1 151 ? 20.968 -5.474 -23.344 1.00 45.38 151 LEU A N 1
ATOM 1214 C CA . LEU A 1 151 ? 21.930 -6.416 -23.865 1.00 45.38 151 LEU A CA 1
ATOM 1215 C C . LEU A 1 151 ? 22.237 -7.303 -22.671 1.00 45.38 151 LEU A C 1
ATOM 1217 O O . LEU A 1 151 ? 22.663 -6.820 -21.625 1.00 45.38 151 LEU A O 1
ATOM 1221 N N . ASP A 1 152 ? 21.884 -8.578 -22.803 1.00 50.06 152 ASP A N 1
ATOM 1222 C CA . ASP A 1 152 ? 22.303 -9.611 -21.873 1.00 50.06 152 ASP A CA 1
ATOM 1223 C C . ASP A 1 152 ? 23.787 -9.353 -21.557 1.00 50.06 152 ASP A C 1
ATOM 1225 O O . ASP A 1 152 ? 24.574 -9.237 -22.501 1.00 50.06 152 ASP A O 1
ATOM 1229 N N . PRO A 1 153 ? 24.181 -9.187 -20.282 1.00 49.75 153 PRO A N 1
ATOM 1230 C CA . PRO A 1 153 ? 25.572 -8.946 -19.924 1.00 49.75 153 PRO A CA 1
ATOM 1231 C C . PRO A 1 153 ? 26.515 -9.963 -20.583 1.00 49.75 153 PRO A C 1
ATOM 1233 O O . PRO A 1 153 ? 27.606 -9.602 -21.010 1.00 49.75 153 PRO A O 1
ATOM 1236 N N . GLN A 1 154 ? 26.082 -11.213 -20.793 1.00 51.31 154 GLN A N 1
ATOM 1237 C CA . GLN A 1 154 ? 26.857 -12.211 -21.542 1.00 51.31 154 GLN A CA 1
ATOM 1238 C C . GLN A 1 154 ? 27.078 -11.813 -23.013 1.00 51.31 154 GLN A C 1
ATOM 1240 O O . GLN A 1 154 ? 28.138 -12.063 -23.590 1.00 51.31 154 GLN A O 1
ATOM 1245 N N . MET A 1 155 ? 26.100 -11.150 -23.623 1.00 53.94 155 MET A N 1
ATOM 1246 C CA . MET A 1 155 ? 26.147 -10.638 -24.990 1.00 53.94 155 MET A CA 1
ATOM 1247 C C . MET A 1 155 ? 27.056 -9.408 -25.113 1.00 53.94 155 MET A C 1
ATOM 1249 O O . MET A 1 155 ? 27.828 -9.330 -26.063 1.00 53.94 155 MET A O 1
ATOM 1253 N N . GLU A 1 156 ? 27.032 -8.486 -24.149 1.00 60.59 156 GLU A N 1
ATOM 1254 C CA . GLU A 1 156 ? 27.937 -7.327 -24.144 1.00 60.59 156 GLU A CA 1
ATOM 1255 C C . GLU A 1 156 ? 29.396 -7.757 -23.907 1.00 60.59 156 GLU A C 1
ATOM 1257 O O . GLU A 1 156 ? 30.299 -7.362 -24.648 1.00 60.59 156 GLU A O 1
ATOM 1262 N N . TYR A 1 157 ? 29.620 -8.677 -22.963 1.00 57.75 157 TYR A N 1
ATOM 1263 C CA . TYR A 1 157 ? 30.940 -9.254 -22.711 1.00 57.75 157 TYR A CA 1
ATOM 1264 C C . TYR A 1 157 ? 31.473 -10.035 -23.913 1.00 57.75 157 TYR A C 1
ATOM 1266 O O . TYR A 1 157 ? 32.614 -9.814 -24.324 1.00 57.75 157 TYR A O 1
ATOM 1274 N N . SER A 1 158 ? 30.665 -10.919 -24.510 1.00 58.91 158 SER A N 1
ATOM 1275 C CA . SER A 1 158 ? 31.087 -11.669 -25.700 1.00 58.91 158 SER A CA 1
ATOM 1276 C C . SER A 1 158 ? 31.470 -10.730 -26.844 1.00 58.91 158 SER A C 1
ATOM 1278 O O . SER A 1 158 ? 32.538 -10.903 -27.414 1.00 58.91 158 SER A O 1
ATOM 1280 N N . GLN A 1 159 ? 30.704 -9.668 -27.109 1.00 64.56 159 GLN A N 1
ATOM 1281 C CA . GLN A 1 159 ? 31.024 -8.695 -28.160 1.00 64.56 159 GLN A CA 1
ATOM 1282 C C . GLN A 1 159 ? 32.312 -7.902 -27.888 1.00 64.56 159 GLN A C 1
ATOM 1284 O O . GLN A 1 159 ? 33.082 -7.639 -28.816 1.00 64.56 159 GLN A O 1
ATOM 1289 N N . ILE A 1 160 ? 32.574 -7.515 -26.636 1.00 62.25 160 ILE A N 1
ATOM 1290 C CA . ILE A 1 160 ? 33.828 -6.847 -26.250 1.00 62.25 160 ILE A CA 1
ATOM 1291 C C . ILE A 1 160 ? 35.015 -7.789 -26.475 1.00 62.25 160 ILE A C 1
ATOM 1293 O O . ILE A 1 160 ? 36.028 -7.393 -27.053 1.00 62.25 160 ILE A O 1
ATOM 1297 N N . LEU A 1 161 ? 34.875 -9.051 -26.079 1.00 59.50 161 LEU A N 1
ATOM 1298 C CA . LEU A 1 161 ? 35.912 -10.067 -26.238 1.00 59.50 161 LEU A CA 1
ATOM 1299 C C . LEU A 1 161 ? 36.133 -10.442 -27.705 1.00 59.50 161 LEU A C 1
ATOM 1301 O O . LEU A 1 161 ? 37.276 -10.579 -28.126 1.00 59.50 161 LEU A O 1
ATOM 1305 N N . GLU A 1 162 ? 35.077 -10.508 -28.513 1.00 68.44 162 GLU A N 1
ATOM 1306 C CA . GLU A 1 162 ? 35.181 -10.704 -29.961 1.00 68.44 162 GLU A CA 1
ATOM 1307 C C . GLU A 1 162 ? 35.985 -9.590 -30.633 1.00 68.44 162 GLU A C 1
ATOM 1309 O O . GLU A 1 162 ? 36.820 -9.854 -31.503 1.00 68.44 162 GLU A O 1
ATOM 1314 N N . ARG A 1 163 ? 35.778 -8.341 -30.197 1.00 65.94 163 ARG A N 1
ATOM 1315 C CA . ARG A 1 163 ? 36.531 -7.179 -30.685 1.00 65.94 163 ARG A CA 1
ATOM 1316 C C . ARG A 1 163 ? 37.992 -7.209 -30.241 1.00 65.94 163 ARG A C 1
ATOM 1318 O O . ARG A 1 163 ? 38.860 -6.894 -31.048 1.00 65.94 163 ARG A O 1
ATOM 1325 N N . LEU A 1 164 ? 3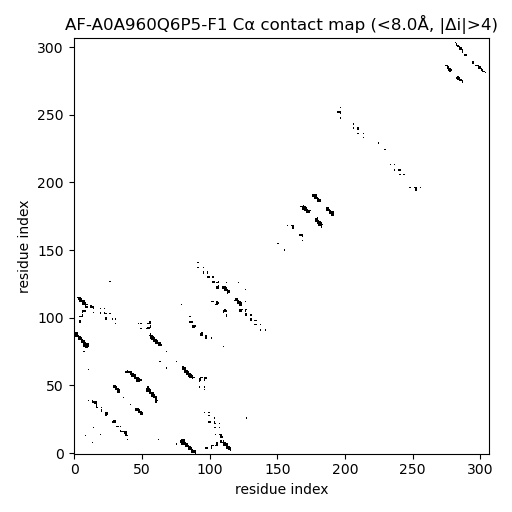8.268 -7.598 -28.996 1.00 56.69 164 LEU A N 1
ATOM 1326 C CA . LEU A 1 164 ? 39.631 -7.679 -28.457 1.00 56.69 164 LEU A CA 1
ATOM 1327 C C . LEU A 1 164 ? 40.434 -8.837 -29.062 1.00 56.69 164 LEU A C 1
ATOM 1329 O O . LEU A 1 164 ? 41.612 -8.675 -29.371 1.00 56.69 164 LEU A O 1
ATOM 1333 N N . CYS A 1 165 ? 39.804 -9.995 -29.254 1.00 63.41 165 CYS A N 1
ATOM 1334 C CA . CYS A 1 165 ? 40.439 -11.182 -29.823 1.00 63.41 165 CYS A CA 1
ATOM 1335 C C . CYS A 1 165 ? 40.446 -11.183 -31.360 1.00 63.41 165 CYS A C 1
ATOM 1337 O O . CYS A 1 165 ? 41.100 -12.033 -31.962 1.00 63.41 165 CYS A O 1
ATOM 1339 N N . GLY A 1 166 ? 39.709 -10.268 -32.004 1.00 73.69 166 GLY A N 1
ATOM 1340 C CA . GLY A 1 166 ? 39.538 -10.232 -33.459 1.00 73.69 166 GLY A CA 1
ATOM 1341 C C . GLY A 1 166 ? 38.855 -11.483 -34.022 1.00 73.69 166 GLY A C 1
ATOM 1342 O O . GLY A 1 166 ? 39.048 -11.820 -35.190 1.00 73.69 166 GLY A O 1
ATOM 1343 N N . ALA A 1 167 ? 38.103 -12.208 -33.194 1.00 71.94 167 ALA A N 1
ATOM 1344 C CA . ALA A 1 167 ? 37.549 -13.510 -33.528 1.00 71.94 167 ALA A CA 1
ATOM 1345 C C . ALA A 1 167 ? 36.233 -13.748 -32.789 1.00 71.94 167 ALA A C 1
ATOM 1347 O O . ALA A 1 167 ? 36.111 -13.414 -31.615 1.00 71.94 167 ALA A O 1
ATOM 1348 N N . ARG A 1 168 ? 35.270 -14.366 -33.481 1.00 78.25 168 ARG A N 1
ATOM 1349 C CA . ARG A 1 168 ? 33.949 -14.693 -32.932 1.00 78.25 168 ARG A CA 1
ATOM 1350 C C . ARG A 1 168 ? 34.075 -15.675 -31.763 1.00 78.25 168 ARG A C 1
ATOM 1352 O O . ARG A 1 168 ? 34.813 -16.655 -31.891 1.00 78.25 168 ARG A O 1
ATOM 1359 N N . ILE A 1 169 ? 33.357 -15.440 -30.667 1.00 75.50 169 ILE A N 1
ATOM 1360 C CA . ILE A 1 169 ? 33.284 -16.343 -29.517 1.00 75.50 169 ILE A CA 1
ATOM 1361 C C . ILE A 1 169 ? 32.071 -17.243 -29.733 1.00 75.50 169 ILE A C 1
ATOM 1363 O O . ILE A 1 169 ? 30.936 -16.785 -29.813 1.00 75.50 169 ILE A O 1
ATOM 1367 N N . GLU A 1 170 ? 32.313 -18.542 -29.874 1.00 80.25 170 GLU A N 1
ATOM 1368 C CA . GLU A 1 170 ? 31.254 -19.524 -30.145 1.00 80.25 170 GLU A CA 1
ATOM 1369 C C . GLU A 1 170 ? 30.778 -20.215 -28.865 1.00 80.25 170 GLU A C 1
ATOM 1371 O O . GLU A 1 170 ? 29.713 -20.831 -28.850 1.00 80.25 170 GLU A O 1
ATOM 1376 N N . LYS A 1 171 ? 31.569 -20.120 -27.792 1.00 78.38 171 LYS A N 1
ATOM 1377 C CA . LYS A 1 171 ? 31.361 -20.847 -26.548 1.00 78.38 171 LYS A CA 1
ATOM 1378 C C . LYS A 1 171 ? 31.660 -19.965 -25.337 1.00 78.38 171 LYS A C 1
ATOM 1380 O O . LYS A 1 171 ? 32.751 -19.405 -25.235 1.00 78.38 171 LYS A O 1
ATOM 1385 N N . VAL A 1 172 ? 30.703 -19.904 -24.411 1.00 75.62 172 VAL A N 1
ATOM 1386 C CA . VAL A 1 172 ? 30.826 -19.270 -23.092 1.00 75.62 172 VAL A CA 1
ATOM 1387 C C . VAL A 1 172 ? 30.373 -20.290 -22.050 1.00 75.62 172 VAL A C 1
ATOM 1389 O O . VAL A 1 172 ? 29.225 -20.724 -22.075 1.00 75.62 172 VAL A O 1
ATOM 1392 N N . GLU A 1 173 ? 31.267 -20.702 -21.155 1.00 73.12 173 GLU A N 1
ATOM 1393 C CA . GLU A 1 173 ? 30.965 -21.642 -20.072 1.00 73.12 173 GLU A CA 1
ATOM 1394 C C . GLU A 1 173 ? 31.445 -21.098 -18.729 1.00 73.12 173 GLU A C 1
ATOM 1396 O O . GLU A 1 173 ? 32.526 -20.520 -18.625 1.00 73.12 173 GLU A O 1
ATOM 1401 N N . ILE A 1 174 ? 30.645 -21.320 -17.686 1.00 69.81 174 ILE A N 1
ATOM 1402 C CA . ILE A 1 174 ? 31.006 -21.007 -16.303 1.00 69.81 174 ILE A CA 1
ATOM 1403 C C . ILE A 1 174 ? 31.251 -22.330 -15.577 1.00 69.81 174 ILE A C 1
ATOM 1405 O O . ILE A 1 174 ? 30.355 -23.167 -15.480 1.00 69.81 174 ILE A O 1
ATOM 1409 N N . LEU A 1 175 ? 32.472 -22.520 -15.078 1.00 61.25 175 LEU A N 1
ATOM 1410 C CA . LEU A 1 175 ? 32.911 -23.722 -14.363 1.00 61.25 175 LEU A CA 1
ATOM 1411 C C . LEU A 1 175 ? 33.530 -23.311 -13.023 1.00 61.25 175 LEU A C 1
ATOM 1413 O O . LEU A 1 175 ? 34.693 -22.902 -12.943 1.00 61.25 175 LEU A O 1
ATOM 1417 N N . GLY A 1 176 ? 32.724 -23.391 -11.960 1.00 76.31 176 GLY A N 1
ATOM 1418 C CA . GLY A 1 176 ? 33.091 -22.894 -10.632 1.00 76.31 176 GLY A CA 1
ATOM 1419 C C . GLY A 1 176 ? 33.297 -21.376 -10.642 1.00 76.31 176 GLY A C 1
ATOM 1420 O O . GLY A 1 176 ? 32.406 -20.634 -11.041 1.00 76.31 176 GLY A O 1
ATOM 1421 N N . SER A 1 177 ? 34.486 -20.922 -10.240 1.00 64.06 177 SER A N 1
ATOM 1422 C CA . SER A 1 177 ? 34.917 -19.512 -10.277 1.00 64.06 177 SER A CA 1
ATOM 1423 C C . SER A 1 177 ? 35.574 -19.096 -11.604 1.00 64.06 177 SER A C 1
ATOM 1425 O O . SER A 1 177 ? 36.197 -18.032 -11.693 1.00 64.06 177 SER A O 1
ATOM 1427 N N . SER A 1 178 ? 35.475 -19.943 -12.631 1.00 58.75 178 SER A N 1
ATOM 1428 C CA . SER A 1 178 ? 36.160 -19.766 -13.913 1.00 58.75 178 SER A CA 1
ATOM 1429 C C . SER A 1 178 ? 35.174 -19.429 -15.018 1.00 58.75 178 SER A C 1
ATOM 1431 O O . SER A 1 178 ? 34.168 -20.122 -15.180 1.00 58.75 178 SER A O 1
ATOM 1433 N N . LEU A 1 179 ? 35.509 -18.419 -15.817 1.00 65.62 179 LEU A N 1
ATOM 1434 C CA . LEU A 1 179 ? 34.848 -18.142 -17.087 1.00 65.62 179 LEU A CA 1
ATOM 1435 C C . LEU A 1 179 ? 35.718 -18.693 -18.219 1.00 65.62 179 LEU A C 1
ATOM 1437 O O . LEU A 1 179 ? 36.890 -18.329 -18.344 1.00 65.62 179 LEU A O 1
ATOM 1441 N N . ILE A 1 180 ? 35.135 -19.567 -19.031 1.00 70.00 180 ILE A N 1
ATOM 1442 C CA . ILE A 1 180 ? 35.761 -20.155 -20.211 1.00 70.00 180 ILE A CA 1
ATOM 1443 C C . ILE A 1 180 ? 35.104 -19.552 -21.445 1.00 70.00 180 ILE A C 1
ATOM 1445 O O . ILE A 1 180 ? 33.890 -19.632 -21.623 1.00 70.00 180 ILE A O 1
ATOM 1449 N N . LEU A 1 181 ? 35.922 -18.962 -22.307 1.00 68.50 181 LEU A N 1
ATOM 1450 C CA . LEU A 1 181 ? 35.501 -18.319 -23.544 1.00 68.50 181 LEU A CA 1
ATOM 1451 C C . LEU A 1 181 ? 36.289 -18.930 -24.681 1.00 68.50 181 LEU A C 1
ATOM 1453 O O . LEU A 1 181 ? 37.509 -19.000 -24.607 1.00 68.50 181 LEU A O 1
ATOM 1457 N N . GLY A 1 182 ? 35.640 -19.355 -25.751 1.00 72.62 182 GLY A N 1
ATOM 1458 C CA . GLY A 1 182 ? 36.388 -19.954 -26.843 1.00 72.62 182 GLY A CA 1
ATOM 1459 C C . GLY A 1 182 ? 35.632 -20.032 -28.146 1.00 72.62 182 GLY A C 1
ATOM 1460 O O . GLY A 1 182 ? 34.436 -19.754 -28.241 1.00 72.62 182 GLY A O 1
ATOM 1461 N N . ASN A 1 183 ? 36.369 -20.440 -29.163 1.00 78.19 183 ASN A N 1
ATOM 1462 C CA . ASN A 1 183 ? 35.837 -20.901 -30.431 1.00 78.19 183 ASN A CA 1
ATOM 1463 C C . ASN A 1 183 ? 36.606 -22.151 -30.869 1.00 78.19 183 ASN A C 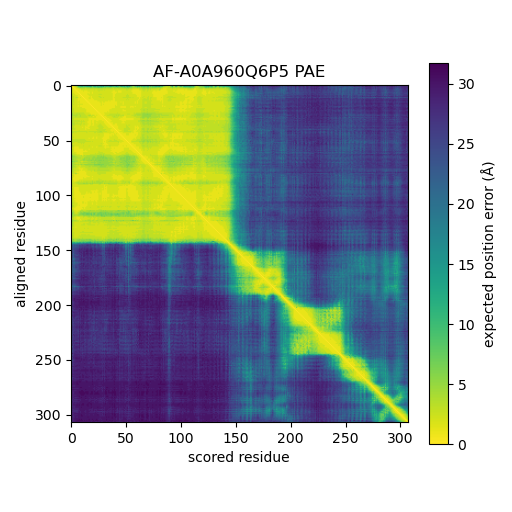1
ATOM 1465 O O . ASN A 1 183 ? 37.375 -22.724 -30.100 1.00 78.19 183 ASN A O 1
ATOM 1469 N N . GLN A 1 184 ? 36.413 -22.584 -32.111 1.00 73.69 184 GLN A N 1
ATOM 1470 C CA . GLN A 1 184 ? 37.081 -23.779 -32.637 1.00 73.69 184 GLN A CA 1
ATOM 1471 C C . GLN A 1 184 ? 38.617 -23.687 -32.662 1.00 73.69 184 GLN A C 1
ATOM 1473 O O . GLN A 1 184 ? 39.280 -24.716 -32.750 1.00 73.69 184 GLN A O 1
ATOM 1478 N N . ASN A 1 185 ? 39.185 -22.481 -32.575 1.00 61.97 185 ASN A N 1
ATOM 1479 C CA . ASN A 1 185 ? 40.615 -22.229 -32.738 1.00 61.97 185 ASN A CA 1
ATOM 1480 C C . ASN A 1 185 ? 41.332 -21.851 -31.433 1.00 61.97 185 ASN A C 1
ATOM 1482 O O . ASN A 1 185 ? 42.557 -21.957 -31.376 1.00 61.97 185 ASN A O 1
ATOM 1486 N N . PHE A 1 186 ? 40.618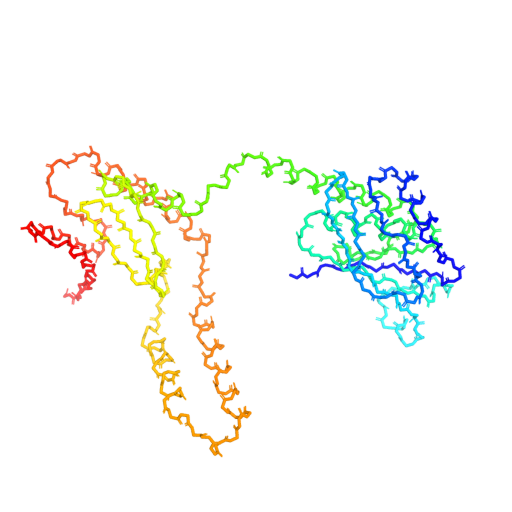 -21.399 -30.396 1.00 64.88 186 PHE A N 1
ATOM 1487 C CA . PHE A 1 186 ? 41.215 -21.070 -29.099 1.00 64.88 186 PHE A CA 1
ATOM 1488 C C . PHE A 1 186 ? 40.225 -21.185 -27.937 1.00 64.88 186 PHE A C 1
ATOM 1490 O O . PHE A 1 186 ? 39.012 -21.080 -28.111 1.00 64.88 186 PHE A O 1
ATOM 1497 N N . SER A 1 187 ? 40.775 -21.322 -26.730 1.00 60.16 187 SER A N 1
ATOM 1498 C CA . SER A 1 187 ? 40.048 -21.195 -25.468 1.00 60.16 187 SER A CA 1
ATOM 1499 C C . SER A 1 187 ? 40.817 -20.263 -24.534 1.00 60.16 187 SER A C 1
ATOM 1501 O O . SER A 1 187 ? 42.023 -20.410 -24.355 1.00 60.16 187 SER A O 1
ATOM 1503 N N . LEU A 1 188 ? 40.110 -19.314 -23.935 1.00 61.38 188 LEU A N 1
ATOM 1504 C CA . LEU A 1 188 ? 40.560 -18.387 -22.911 1.00 61.38 188 LEU A CA 1
ATOM 1505 C C . LEU A 1 188 ? 39.893 -18.793 -21.593 1.00 61.38 188 LEU A C 1
ATOM 1507 O O . LEU A 1 188 ? 38.672 -18.917 -21.527 1.00 61.38 188 LEU A O 1
ATOM 1511 N N . VAL A 1 189 ? 40.689 -19.020 -20.553 1.00 62.16 189 VAL A N 1
ATOM 1512 C CA . VAL A 1 189 ? 40.197 -19.371 -19.216 1.00 62.16 189 VAL A CA 1
ATOM 1513 C C . VAL A 1 189 ? 40.668 -18.299 -18.246 1.00 62.16 189 VAL A C 1
ATOM 1515 O O . VAL A 1 189 ? 41.866 -18.039 -18.159 1.00 62.16 189 VAL A O 1
ATOM 1518 N N . GLY A 1 190 ? 39.735 -17.674 -17.530 1.00 60.44 190 GLY A N 1
ATOM 1519 C CA . GLY A 1 190 ? 40.037 -16.709 -16.471 1.00 60.44 190 GLY A CA 1
ATOM 1520 C C . GLY A 1 190 ? 39.397 -17.122 -15.149 1.00 60.44 190 GLY A C 1
ATOM 1521 O O . GLY A 1 190 ? 38.219 -17.478 -15.127 1.00 60.44 190 GLY A O 1
ATOM 1522 N N . HIS A 1 191 ? 40.156 -17.062 -14.053 1.00 42.41 191 HIS A N 1
ATOM 1523 C CA . HIS A 1 191 ? 39.643 -17.200 -12.687 1.00 42.41 191 HIS A CA 1
ATOM 1524 C C . HIS A 1 191 ? 39.449 -15.804 -12.084 1.00 42.41 191 HIS A C 1
ATOM 1526 O O . HIS A 1 191 ? 40.431 -15.082 -11.968 1.00 42.41 191 HIS A O 1
ATOM 1532 N N . ALA A 1 192 ? 38.210 -15.473 -11.699 1.00 42.88 192 ALA A N 1
ATOM 1533 C CA . ALA A 1 192 ? 37.779 -14.254 -10.994 1.00 42.88 192 ALA A CA 1
ATOM 1534 C C . ALA A 1 192 ? 38.218 -12.889 -11.585 1.00 42.88 192 ALA A C 1
ATOM 1536 O O . ALA A 1 192 ? 39.395 -12.554 -11.676 1.00 42.88 192 ALA A O 1
ATOM 1537 N N . TRP A 1 193 ? 37.242 -12.031 -11.895 1.00 46.91 193 TRP A N 1
ATOM 1538 C CA . TRP A 1 193 ? 37.487 -10.637 -12.276 1.00 46.91 193 TRP A CA 1
ATOM 1539 C C . TRP A 1 193 ? 37.233 -9.717 -11.076 1.00 46.91 193 TRP A C 1
ATOM 1541 O O . TRP A 1 193 ? 36.155 -9.755 -10.489 1.00 46.91 193 TRP A O 1
ATOM 1551 N N . LEU A 1 194 ? 38.213 -8.879 -10.733 1.00 37.25 194 LEU A N 1
ATOM 1552 C CA . LEU A 1 194 ? 38.080 -7.761 -9.793 1.00 37.25 194 LEU A CA 1
ATOM 1553 C C . LEU A 1 194 ? 38.447 -6.488 -10.553 1.00 37.25 194 LEU A C 1
ATOM 1555 O O . LEU A 1 194 ? 39.553 -6.368 -11.084 1.00 37.25 194 LEU A O 1
ATOM 1559 N N . LEU A 1 195 ? 37.495 -5.567 -10.657 1.00 34.44 195 LEU A N 1
ATOM 1560 C CA . LEU A 1 195 ? 37.679 -4.296 -11.341 1.00 34.44 195 LEU A CA 1
ATOM 1561 C C . LEU A 1 195 ? 38.193 -3.254 -10.337 1.00 34.44 195 LEU A C 1
ATOM 1563 O O . LEU A 1 195 ? 37.640 -3.118 -9.250 1.00 34.44 195 LEU A O 1
ATOM 1567 N N . ARG A 1 196 ? 39.275 -2.553 -10.691 1.00 37.09 196 ARG A N 1
ATOM 1568 C CA . ARG A 1 196 ? 40.002 -1.609 -9.827 1.00 37.09 196 ARG A CA 1
ATOM 1569 C C . ARG A 1 196 ? 39.656 -0.170 -10.210 1.00 37.09 196 ARG A C 1
ATOM 1571 O O . ARG A 1 196 ? 39.772 0.176 -11.382 1.00 37.09 196 ARG A O 1
ATOM 1578 N N . THR A 1 197 ? 39.332 0.675 -9.238 1.00 32.28 197 THR A N 1
ATOM 1579 C CA . THR A 1 197 ? 39.395 2.140 -9.373 1.00 32.28 197 THR A CA 1
ATOM 1580 C C . THR A 1 197 ? 40.681 2.651 -8.708 1.00 32.28 197 THR A C 1
ATOM 1582 O O . THR A 1 197 ? 41.215 2.028 -7.788 1.00 32.28 197 THR A O 1
ATOM 1585 N N . GLU A 1 198 ? 41.279 3.721 -9.238 1.00 32.44 198 GLU A N 1
ATOM 1586 C CA . GLU A 1 198 ? 42.525 4.283 -8.699 1.00 32.44 198 GLU A CA 1
ATOM 1587 C C . GLU A 1 198 ? 42.332 4.820 -7.271 1.00 32.44 198 GLU A C 1
ATOM 1589 O O . GLU A 1 198 ? 41.378 5.544 -7.006 1.00 32.44 198 GLU A O 1
ATOM 1594 N N . GLY A 1 199 ? 43.283 4.532 -6.373 1.00 40.78 199 GLY A N 1
ATOM 1595 C CA . GLY A 1 199 ? 43.433 5.257 -5.103 1.00 40.78 199 GLY A CA 1
ATOM 1596 C C . GLY A 1 199 ? 43.269 4.446 -3.818 1.00 40.78 199 GLY A C 1
ATOM 1597 O O . GLY A 1 199 ? 43.653 4.946 -2.765 1.00 40.78 199 GLY A O 1
ATOM 1598 N N . GLU A 1 200 ? 42.786 3.205 -3.873 1.00 40.06 200 GLU A N 1
ATOM 1599 C CA . GLU A 1 200 ? 42.657 2.375 -2.669 1.00 40.06 200 GLU A CA 1
ATOM 1600 C C . GLU A 1 200 ? 43.690 1.240 -2.645 1.00 40.06 200 GLU A C 1
ATOM 1602 O O . GLU A 1 200 ? 43.714 0.355 -3.506 1.00 40.06 200 GLU A O 1
ATOM 1607 N N . GLU A 1 201 ? 44.584 1.283 -1.653 1.00 43.31 201 GLU A N 1
ATOM 1608 C CA . GLU A 1 201 ? 45.447 0.156 -1.307 1.00 43.31 201 GLU A CA 1
ATOM 1609 C C . GLU A 1 201 ? 44.608 -0.895 -0.583 1.00 43.31 201 GLU A C 1
ATOM 1611 O O . GLU A 1 201 ? 44.171 -0.705 0.550 1.00 43.31 201 GLU A O 1
ATOM 1616 N N . TRP A 1 202 ? 44.377 -2.018 -1.255 1.00 50.72 202 TRP A N 1
ATOM 1617 C CA . TRP A 1 202 ? 43.892 -3.218 -0.595 1.00 50.72 202 TRP A CA 1
ATOM 1618 C C . TRP A 1 202 ? 45.045 -3.906 0.120 1.00 50.72 202 TRP A C 1
ATOM 1620 O O . TRP A 1 202 ? 46.079 -4.191 -0.492 1.00 50.72 202 TRP A O 1
ATOM 1630 N N . ASP A 1 203 ? 44.818 -4.303 1.368 1.00 55.03 203 ASP A N 1
ATOM 1631 C CA . ASP A 1 203 ? 45.637 -5.332 1.990 1.00 55.03 203 ASP A CA 1
ATOM 1632 C C . ASP A 1 203 ? 45.220 -6.709 1.446 1.00 55.03 203 ASP A C 1
ATOM 1634 O O . ASP A 1 203 ? 44.482 -7.482 2.061 1.00 55.03 203 ASP A O 1
ATOM 1638 N N . LEU A 1 204 ? 45.688 -7.016 0.232 1.00 47.69 204 LEU A N 1
ATOM 1639 C CA . LEU A 1 204 ? 45.512 -8.327 -0.403 1.00 47.69 204 LEU A CA 1
ATOM 1640 C C . LEU A 1 204 ? 46.094 -9.463 0.449 1.00 47.69 204 LEU A C 1
ATOM 1642 O O . LEU A 1 204 ? 45.707 -10.619 0.267 1.00 47.69 204 LEU A O 1
ATOM 1646 N N . THR A 1 205 ? 47.012 -9.146 1.363 1.00 60.50 205 THR A N 1
ATOM 1647 C CA . THR A 1 205 ? 47.528 -10.087 2.355 1.00 60.50 205 THR A CA 1
ATOM 1648 C C . THR A 1 205 ? 46.402 -10.513 3.284 1.00 60.50 205 THR A C 1
ATOM 1650 O O . THR A 1 205 ? 46.186 -11.711 3.438 1.00 60.50 205 THR A O 1
ATOM 1653 N N . ARG A 1 206 ? 45.616 -9.563 3.810 1.00 67.50 206 ARG A N 1
ATOM 1654 C CA . ARG A 1 206 ? 44.506 -9.856 4.725 1.00 67.50 206 ARG A CA 1
ATOM 1655 C C . ARG A 1 206 ? 43.373 -10.623 4.050 1.00 67.50 206 ARG A C 1
ATOM 1657 O O . ARG A 1 206 ? 42.873 -11.574 4.633 1.00 67.50 206 ARG A O 1
ATOM 1664 N N . VAL A 1 207 ? 43.012 -10.298 2.808 1.00 53.47 207 VAL A N 1
ATOM 1665 C CA . VAL A 1 207 ? 41.966 -11.047 2.076 1.00 53.47 207 VAL A CA 1
ATOM 1666 C C . VAL A 1 207 ? 42.387 -12.494 1.816 1.00 53.47 207 VAL A C 1
ATOM 1668 O O . VAL A 1 207 ? 41.609 -13.418 2.047 1.00 53.47 207 VAL A O 1
ATOM 1671 N N . LYS A 1 208 ? 43.634 -12.713 1.380 1.00 64.00 208 LYS A N 1
ATOM 1672 C CA . LYS A 1 208 ? 44.180 -14.069 1.208 1.00 64.00 208 LYS A CA 1
ATOM 1673 C C . LYS A 1 208 ? 44.283 -14.813 2.535 1.00 64.00 208 LYS A C 1
ATOM 1675 O O . LYS A 1 208 ? 44.072 -16.020 2.564 1.00 64.00 208 LYS A O 1
ATOM 1680 N N . GLN A 1 209 ? 44.589 -14.098 3.612 1.00 65.12 209 GLN A N 1
ATOM 1681 C CA . GLN A 1 209 ? 44.638 -14.653 4.954 1.00 65.12 209 GLN A CA 1
ATOM 1682 C C . GLN A 1 209 ? 43.243 -15.087 5.428 1.00 65.12 209 GLN A C 1
ATOM 1684 O O . GLN A 1 209 ? 43.101 -16.229 5.833 1.00 65.12 209 GLN A O 1
ATOM 1689 N N . ILE A 1 210 ? 42.207 -14.258 5.265 1.00 58.19 210 ILE A N 1
ATOM 1690 C CA . ILE A 1 210 ? 40.812 -14.601 5.604 1.00 58.19 210 ILE A CA 1
ATOM 1691 C C . ILE A 1 210 ? 40.332 -15.816 4.794 1.00 58.19 210 ILE A C 1
ATOM 1693 O O . ILE A 1 210 ? 39.664 -16.701 5.322 1.00 58.19 210 ILE A O 1
ATOM 1697 N N . GLN A 1 211 ? 40.696 -15.904 3.511 1.00 60.31 211 GLN A N 1
ATOM 1698 C CA . GLN A 1 211 ? 40.371 -17.068 2.678 1.00 60.31 211 GLN A CA 1
ATOM 1699 C C . GLN A 1 211 ? 41.102 -18.343 3.125 1.00 60.31 211 GLN A C 1
ATOM 1701 O O . GLN A 1 211 ? 40.524 -19.429 3.072 1.00 60.31 211 GLN A O 1
ATOM 1706 N N . ALA A 1 212 ? 42.356 -18.226 3.567 1.00 69.81 212 ALA A N 1
ATOM 1707 C CA . ALA A 1 212 ? 43.099 -19.341 4.146 1.00 69.81 212 ALA A CA 1
ATOM 1708 C C . ALA A 1 212 ? 42.507 -19.769 5.501 1.00 69.81 212 ALA A C 1
ATOM 1710 O O . ALA A 1 212 ? 42.319 -20.962 5.712 1.00 69.81 212 ALA A O 1
ATOM 1711 N N . GLU A 1 213 ? 42.130 -18.812 6.355 1.00 70.00 213 GLU A N 1
ATOM 1712 C CA . GLU A 1 213 ? 41.458 -19.036 7.645 1.00 70.00 213 GLU A CA 1
ATOM 1713 C C . GLU A 1 213 ? 40.109 -19.759 7.443 1.00 70.00 213 GLU A C 1
ATOM 1715 O O . GLU A 1 213 ? 39.826 -20.734 8.134 1.00 70.00 213 GLU A O 1
ATOM 1720 N N . GLN A 1 214 ? 39.313 -19.381 6.432 1.00 63.50 214 GLN A N 1
ATOM 1721 C CA . GLN A 1 214 ? 38.073 -20.092 6.071 1.00 63.50 214 GLN A CA 1
ATOM 1722 C C . GLN A 1 214 ? 38.314 -21.541 5.618 1.00 63.50 214 GLN A C 1
ATOM 1724 O O . GLN A 1 214 ? 37.553 -22.437 5.984 1.00 63.50 214 GLN A O 1
ATOM 1729 N N . LEU A 1 215 ? 39.351 -21.780 4.808 1.00 61.91 215 LEU A N 1
ATOM 1730 C CA . LEU A 1 215 ? 39.712 -23.125 4.344 1.00 61.91 215 LEU A CA 1
ATOM 1731 C C . LEU A 1 215 ? 40.232 -24.002 5.485 1.00 61.91 215 LEU A C 1
ATOM 1733 O O . LEU A 1 215 ? 39.889 -25.181 5.548 1.00 61.91 215 LEU A O 1
ATOM 1737 N N . GLU A 1 216 ? 41.030 -23.431 6.386 1.00 71.56 216 GLU A N 1
ATOM 1738 C CA . GLU A 1 216 ? 41.534 -24.120 7.569 1.00 71.56 216 GLU A CA 1
ATOM 1739 C C . GLU A 1 216 ? 40.384 -24.502 8.505 1.00 71.56 216 GLU A C 1
ATOM 1741 O O . GLU A 1 216 ? 40.272 -25.676 8.838 1.00 71.56 216 GLU A O 1
ATOM 1746 N N . LEU A 1 217 ? 39.450 -23.585 8.792 1.00 64.25 217 LEU A N 1
ATOM 1747 C CA . LEU A 1 217 ? 38.233 -23.853 9.577 1.00 64.25 217 LEU A CA 1
ATOM 1748 C C . LEU A 1 217 ? 37.343 -24.950 8.985 1.00 64.25 217 LEU A C 1
ATOM 1750 O O . LEU A 1 217 ? 36.705 -25.707 9.715 1.00 64.25 217 LEU A O 1
ATOM 1754 N N . MET A 1 218 ? 37.292 -25.062 7.657 1.00 58.12 218 MET A N 1
ATOM 1755 C CA . MET A 1 218 ? 36.583 -26.158 6.996 1.00 58.12 218 MET A CA 1
ATOM 1756 C C . MET A 1 218 ? 37.302 -27.507 7.138 1.00 58.12 218 MET A C 1
ATOM 1758 O O . MET A 1 218 ? 36.652 -28.549 7.064 1.00 58.12 218 MET A O 1
ATOM 1762 N N . TRP A 1 219 ? 38.629 -27.515 7.291 1.00 63.88 219 TRP A N 1
ATOM 1763 C CA . TRP A 1 219 ? 39.444 -28.732 7.384 1.00 63.88 219 TRP A CA 1
ATOM 1764 C C . TRP A 1 219 ? 39.706 -29.180 8.822 1.00 63.88 219 TRP A C 1
ATOM 1766 O O . TRP A 1 219 ? 39.872 -30.375 9.058 1.00 63.88 219 TRP A O 1
ATOM 1776 N N . THR A 1 220 ? 39.706 -28.256 9.782 1.00 66.12 220 THR A N 1
ATOM 1777 C CA . THR A 1 220 ? 39.821 -28.521 11.223 1.00 66.12 220 THR A CA 1
ATOM 1778 C C . THR A 1 220 ? 38.466 -28.755 11.886 1.00 66.12 220 THR A C 1
ATOM 1780 O O . THR A 1 220 ? 38.362 -28.688 13.109 1.00 66.12 220 THR A O 1
ATOM 1783 N N . TRP A 1 221 ? 37.433 -29.039 11.087 1.00 60.88 221 TRP A N 1
ATOM 1784 C CA . TRP A 1 221 ? 36.087 -29.324 11.562 1.00 60.88 221 TRP A CA 1
ATOM 1785 C C . TRP A 1 221 ? 36.099 -30.495 12.552 1.00 60.88 221 TRP A C 1
ATOM 1787 O O . TRP A 1 221 ? 36.243 -31.659 12.171 1.00 60.88 221 TRP A O 1
ATOM 1797 N N . ASP A 1 222 ? 35.972 -30.156 13.833 1.00 72.81 222 ASP A N 1
ATOM 1798 C CA . ASP A 1 222 ? 35.892 -31.102 14.936 1.00 72.81 222 ASP A CA 1
ATOM 1799 C C . ASP A 1 222 ? 34.415 -31.276 15.330 1.00 72.81 222 ASP A C 1
ATOM 1801 O O . ASP A 1 222 ? 33.787 -30.304 15.772 1.00 72.81 222 ASP A O 1
ATOM 1805 N N . PRO A 1 223 ? 33.836 -32.479 15.159 1.00 63.03 223 PRO A N 1
ATOM 1806 C CA . PRO A 1 223 ? 32.436 -32.747 15.471 1.00 63.03 223 PRO A CA 1
ATOM 1807 C C . PRO A 1 223 ? 32.105 -32.655 16.969 1.00 63.03 223 PRO A C 1
ATOM 1809 O O . PRO A 1 223 ? 30.923 -32.586 17.306 1.00 63.03 223 PRO A O 1
ATOM 1812 N N . ASP A 1 224 ? 33.108 -32.632 17.852 1.00 78.62 224 ASP A N 1
ATOM 1813 C CA . ASP A 1 224 ? 32.917 -32.483 19.299 1.00 78.62 224 ASP A CA 1
ATOM 1814 C C . ASP A 1 224 ? 32.900 -31.008 19.752 1.00 78.62 224 ASP A C 1
ATOM 1816 O O . ASP A 1 224 ? 32.593 -30.709 20.911 1.00 78.62 224 ASP A O 1
ATOM 1820 N N . THR A 1 225 ? 33.189 -30.060 18.853 1.00 74.38 225 THR A N 1
ATOM 1821 C CA . THR A 1 225 ? 33.069 -28.625 19.149 1.00 74.38 225 THR A CA 1
ATOM 1822 C C . THR A 1 225 ? 31.610 -28.178 19.053 1.00 74.38 225 THR A C 1
ATOM 1824 O O . THR A 1 225 ? 30.857 -28.631 18.193 1.00 74.38 225 THR A O 1
ATOM 1827 N N . ASN A 1 226 ? 31.200 -27.261 19.933 1.00 75.94 226 ASN A N 1
ATOM 1828 C CA . ASN A 1 226 ? 29.853 -26.697 19.941 1.00 75.94 226 ASN A CA 1
ATOM 1829 C C . ASN A 1 226 ? 29.504 -26.083 18.563 1.00 75.94 226 ASN A C 1
ATOM 1831 O O . ASN A 1 226 ? 30.153 -25.115 18.154 1.00 75.94 226 ASN A O 1
ATOM 1835 N N . PRO A 1 227 ? 28.471 -26.589 17.861 1.00 66.31 227 PRO A N 1
ATOM 1836 C CA . PRO A 1 227 ? 28.124 -26.142 16.510 1.00 66.31 227 PRO A CA 1
ATOM 1837 C C . PRO A 1 227 ? 27.829 -24.642 16.407 1.00 66.31 227 PRO A C 1
ATOM 1839 O O . PRO A 1 227 ? 28.089 -24.034 15.373 1.00 66.31 227 PRO A O 1
ATOM 1842 N N . LEU A 1 228 ? 27.322 -24.037 17.488 1.00 61.00 228 LEU A N 1
ATOM 1843 C CA . LEU A 1 228 ? 26.992 -22.613 17.526 1.00 61.00 228 LEU A CA 1
ATOM 1844 C C . LEU A 1 228 ? 28.249 -21.729 17.497 1.00 61.00 228 LEU A C 1
ATOM 1846 O O . LEU A 1 228 ? 28.246 -20.678 16.862 1.00 61.00 228 LEU A O 1
ATOM 1850 N N . ASP A 1 229 ? 29.331 -22.167 18.141 1.00 67.81 229 ASP A N 1
ATOM 1851 C CA . ASP A 1 229 ? 30.583 -21.406 18.193 1.00 67.81 229 ASP A CA 1
ATOM 1852 C C . ASP A 1 229 ? 31.291 -21.432 16.825 1.00 67.81 229 ASP A C 1
ATOM 1854 O O . ASP A 1 229 ? 31.782 -20.403 16.360 1.00 67.81 229 ASP A O 1
ATOM 1858 N N . GLN A 1 230 ? 31.234 -22.568 16.119 1.00 70.06 230 GLN A N 1
ATOM 1859 C CA . GLN A 1 230 ? 31.744 -22.695 14.746 1.00 70.06 230 GLN A CA 1
ATOM 1860 C C . GLN A 1 230 ? 30.935 -21.860 13.739 1.00 70.06 230 GLN A C 1
ATOM 1862 O O . GLN A 1 230 ? 31.496 -21.267 12.816 1.00 70.06 230 GLN A O 1
ATOM 1867 N N . GLU A 1 231 ? 29.610 -21.799 13.900 1.00 63.34 231 GLU A N 1
ATOM 1868 C CA . GLU A 1 231 ? 28.742 -21.005 13.027 1.00 63.34 231 GLU A CA 1
ATOM 1869 C C . GLU A 1 231 ? 28.982 -19.497 13.209 1.00 63.34 231 GLU A C 1
ATOM 1871 O O . GLU A 1 231 ? 29.076 -18.761 12.223 1.00 63.34 231 GLU A O 1
ATOM 1876 N N . LEU A 1 232 ? 29.171 -19.040 14.451 1.00 67.31 232 LEU A N 1
ATOM 1877 C CA . LEU A 1 232 ? 29.512 -17.647 14.754 1.00 67.31 232 LEU A CA 1
ATOM 1878 C C . LEU A 1 232 ? 30.873 -17.238 14.169 1.00 67.31 232 LEU A C 1
ATOM 1880 O O . LEU A 1 232 ? 31.000 -16.136 13.632 1.00 67.31 232 LEU A O 1
ATOM 1884 N N . GLU A 1 233 ? 31.865 -18.128 14.200 1.00 72.25 233 GLU A N 1
ATOM 1885 C CA . GLU A 1 233 ? 33.187 -17.887 13.613 1.00 72.25 233 GLU A CA 1
ATOM 1886 C C . GLU A 1 233 ? 33.128 -17.783 12.075 1.00 72.25 233 GLU A C 1
ATOM 1888 O O . GLU A 1 233 ? 33.701 -16.866 11.478 1.00 72.25 233 GLU A O 1
ATOM 1893 N N . GLN A 1 234 ? 32.335 -18.639 11.416 1.00 66.75 234 GLN A N 1
ATOM 1894 C CA . GLN A 1 234 ? 32.102 -18.545 9.969 1.00 66.75 234 GLN A CA 1
ATOM 1895 C C . GLN A 1 234 ? 31.356 -17.267 9.567 1.00 66.75 234 GLN A C 1
ATOM 1897 O O . GLN A 1 234 ? 31.660 -16.676 8.525 1.00 66.75 234 GLN A O 1
ATOM 1902 N N . ILE A 1 235 ? 30.379 -16.830 10.368 1.00 62.84 235 ILE A N 1
ATOM 1903 C CA . ILE A 1 235 ? 29.663 -15.568 10.146 1.00 62.84 235 ILE A CA 1
ATOM 1904 C C . ILE A 1 235 ? 30.626 -14.380 10.286 1.00 62.84 235 ILE A C 1
ATOM 1906 O O . ILE A 1 235 ? 30.607 -13.491 9.432 1.00 62.84 235 ILE A O 1
ATOM 1910 N N . GLY A 1 236 ? 31.511 -14.395 11.289 1.00 70.75 236 GLY A N 1
ATOM 1911 C CA . GLY A 1 236 ? 32.547 -13.376 11.484 1.00 70.75 236 GLY A CA 1
ATOM 1912 C C . GLY A 1 236 ? 33.468 -13.225 10.271 1.00 70.75 236 GLY A C 1
ATOM 1913 O O . GLY A 1 236 ? 33.602 -12.128 9.731 1.00 70.75 236 GLY A O 1
ATOM 1914 N N . LEU A 1 237 ? 34.015 -14.330 9.754 1.00 63.25 237 LEU A N 1
ATOM 1915 C CA . LEU A 1 237 ? 34.895 -14.299 8.576 1.00 63.25 237 LEU A CA 1
ATOM 1916 C C . LEU A 1 237 ? 34.176 -13.861 7.296 1.00 63.25 237 LEU A C 1
ATOM 1918 O O . LEU A 1 237 ? 34.779 -13.227 6.430 1.00 63.25 237 LEU A O 1
ATOM 1922 N N . ARG A 1 238 ? 32.888 -14.194 7.144 1.00 60.38 238 ARG A N 1
ATOM 1923 C CA . ARG A 1 238 ? 32.080 -13.728 6.003 1.00 60.38 238 ARG A CA 1
ATOM 1924 C C . ARG A 1 238 ? 31.815 -12.228 6.071 1.00 60.38 238 ARG A C 1
ATOM 1926 O O . ARG A 1 238 ? 31.858 -11.575 5.033 1.00 60.38 238 ARG A O 1
ATOM 1933 N N . LEU A 1 239 ? 31.575 -11.690 7.266 1.00 55.25 239 LEU A N 1
ATOM 1934 C CA . LEU A 1 239 ? 31.404 -10.254 7.481 1.00 55.25 239 LEU A CA 1
ATOM 1935 C C . LEU A 1 239 ? 32.709 -9.488 7.252 1.00 55.25 239 LEU A C 1
ATOM 1937 O O . LEU A 1 239 ? 32.685 -8.479 6.555 1.00 55.25 239 LEU A O 1
ATOM 1941 N N . GLU A 1 240 ? 33.847 -9.984 7.745 1.00 63.84 240 GLU A N 1
ATOM 1942 C CA . GLU A 1 240 ? 35.156 -9.371 7.473 1.00 63.84 240 GLU A CA 1
ATOM 1943 C C . GLU A 1 240 ? 35.505 -9.395 5.979 1.00 63.84 240 GLU A C 1
ATOM 1945 O O . GLU A 1 240 ? 36.001 -8.406 5.439 1.00 63.84 240 GLU A O 1
ATOM 1950 N N . LEU A 1 241 ? 35.197 -10.495 5.281 1.00 59.59 241 LEU A N 1
ATOM 1951 C CA . LEU A 1 241 ? 35.388 -10.594 3.835 1.00 59.59 241 LEU A CA 1
ATOM 1952 C C . LEU A 1 241 ? 34.482 -9.616 3.078 1.00 59.59 241 LEU A C 1
ATOM 1954 O O . LEU A 1 241 ? 34.948 -8.955 2.154 1.00 59.59 241 LEU A O 1
ATOM 1958 N N . ALA A 1 242 ? 33.214 -9.499 3.479 1.00 52.69 242 ALA A N 1
ATOM 1959 C CA . ALA A 1 242 ? 32.268 -8.565 2.880 1.00 52.69 242 ALA A CA 1
ATOM 1960 C C . ALA A 1 242 ? 32.691 -7.108 3.112 1.00 52.69 242 ALA A C 1
ATOM 1962 O O . ALA A 1 242 ? 32.721 -6.338 2.163 1.00 52.69 242 ALA A O 1
ATOM 1963 N N . GLN A 1 243 ? 33.118 -6.745 4.325 1.00 58.69 243 GLN A N 1
ATOM 1964 C CA . GLN A 1 243 ? 33.624 -5.404 4.646 1.00 58.69 243 GLN A CA 1
ATOM 1965 C C . GLN A 1 243 ? 34.918 -5.069 3.896 1.00 58.69 243 GLN A C 1
ATOM 1967 O O . GLN A 1 243 ? 35.093 -3.940 3.440 1.00 58.69 243 GLN A O 1
ATOM 1972 N N . ALA A 1 244 ? 35.808 -6.049 3.716 1.00 58.66 244 ALA A N 1
ATOM 1973 C CA . ALA A 1 244 ? 36.977 -5.893 2.856 1.00 58.66 244 ALA A CA 1
ATOM 1974 C C . ALA A 1 244 ? 36.588 -5.717 1.373 1.00 58.66 244 ALA A C 1
ATOM 1976 O O . ALA A 1 244 ? 37.327 -5.086 0.624 1.00 58.66 244 ALA A O 1
ATOM 1977 N N . GLN A 1 245 ? 35.434 -6.248 0.954 1.00 53.34 245 GLN A N 1
ATOM 1978 C CA . GLN A 1 245 ? 34.922 -6.200 -0.420 1.00 53.34 245 GLN A CA 1
ATOM 1979 C C . GLN A 1 245 ? 33.997 -5.009 -0.721 1.00 53.34 245 GLN A C 1
ATOM 1981 O O . GLN A 1 245 ? 33.845 -4.664 -1.889 1.00 53.34 245 GLN A O 1
ATOM 1986 N N . GLU A 1 246 ? 33.394 -4.362 0.279 1.00 46.88 246 GLU A N 1
ATOM 1987 C CA . GLU A 1 246 ? 32.321 -3.367 0.095 1.00 46.88 246 GLU A CA 1
ATOM 1988 C C . GLU A 1 246 ? 32.796 -1.985 -0.396 1.00 46.88 246 GLU A C 1
ATOM 1990 O O . GLU A 1 246 ? 31.995 -1.080 -0.617 1.00 46.88 246 GLU A O 1
ATOM 1995 N N . LYS A 1 247 ? 34.094 -1.805 -0.643 1.00 45.34 247 LYS A N 1
ATOM 1996 C CA . LYS A 1 247 ? 34.641 -0.595 -1.272 1.00 45.34 247 LYS A CA 1
ATOM 1997 C C . LYS A 1 247 ? 34.769 -0.746 -2.788 1.00 45.34 247 LYS A C 1
ATOM 1999 O O . LYS A 1 247 ? 35.865 -0.753 -3.343 1.00 45.34 247 LYS A O 1
ATOM 2004 N N . ILE A 1 248 ? 33.639 -0.892 -3.475 1.00 44.47 248 ILE A N 1
ATOM 2005 C CA . ILE A 1 248 ? 33.597 -0.914 -4.944 1.00 44.47 248 ILE A CA 1
ATOM 2006 C C . ILE A 1 248 ? 32.731 0.248 -5.425 1.00 44.47 248 ILE A C 1
ATOM 2008 O O . ILE A 1 248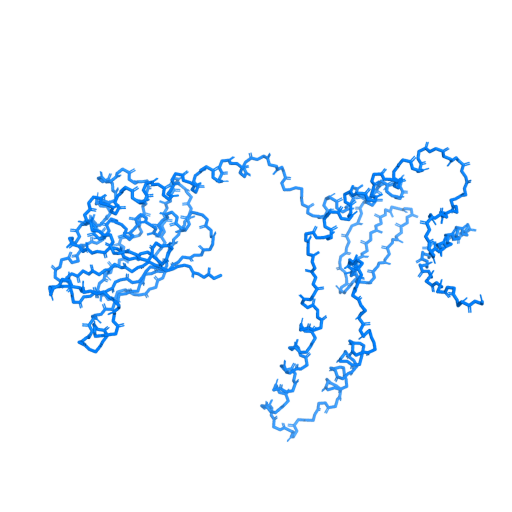 ? 31.504 0.207 -5.355 1.00 44.47 248 ILE A O 1
ATOM 2012 N N . ASP A 1 249 ? 33.388 1.288 -5.937 1.00 44.50 249 ASP A N 1
ATOM 2013 C CA . ASP A 1 249 ? 32.739 2.401 -6.630 1.00 44.50 249 ASP A CA 1
ATOM 2014 C C . ASP A 1 249 ? 32.326 1.967 -8.048 1.00 44.50 249 ASP A C 1
ATOM 2016 O O . ASP A 1 249 ? 33.099 2.041 -9.008 1.00 44.50 249 ASP A O 1
ATOM 2020 N N . LEU A 1 250 ? 31.089 1.479 -8.167 1.00 38.78 250 LEU A N 1
ATOM 2021 C CA . LEU A 1 250 ? 30.496 1.027 -9.428 1.00 38.78 250 LEU A CA 1
ATOM 2022 C C . LEU A 1 250 ? 30.319 2.169 -10.451 1.00 38.78 250 LEU A C 1
ATOM 2024 O O . LEU A 1 250 ? 30.340 1.913 -11.658 1.00 38.78 250 LEU A O 1
ATOM 2028 N N . GLU A 1 251 ? 30.196 3.422 -10.004 1.00 41.03 251 GLU A N 1
ATOM 2029 C CA . GLU A 1 251 ? 30.085 4.585 -10.895 1.00 41.03 251 GLU A CA 1
ATOM 2030 C C . GLU A 1 251 ? 31.456 4.987 -11.458 1.00 41.03 251 GLU A C 1
ATOM 2032 O O . GLU A 1 251 ? 31.595 5.196 -12.669 1.00 41.03 251 GLU A O 1
ATOM 2037 N N . GLY A 1 252 ? 32.495 4.998 -10.618 1.00 44.97 252 GLY A N 1
ATOM 2038 C CA . GLY A 1 252 ? 33.883 5.222 -11.032 1.00 44.97 252 GLY A CA 1
ATOM 2039 C C . GLY A 1 252 ? 34.392 4.160 -12.011 1.00 44.97 252 GLY A C 1
ATOM 2040 O O . GLY A 1 252 ? 35.077 4.476 -12.987 1.00 44.97 252 GLY A O 1
ATOM 2041 N N . VAL A 1 253 ? 33.971 2.911 -11.814 1.00 38.44 253 VAL A N 1
ATOM 2042 C CA . VAL A 1 253 ? 34.181 1.769 -12.716 1.00 38.44 253 VAL A CA 1
ATOM 2043 C C . VAL A 1 253 ? 33.630 2.026 -14.123 1.00 38.44 253 VAL A C 1
ATOM 2045 O O . VAL A 1 253 ? 34.345 1.859 -15.117 1.00 38.44 253 VAL A O 1
ATOM 2048 N N . SER A 1 254 ? 32.373 2.461 -14.222 1.00 38.81 254 SER A N 1
ATOM 2049 C CA . SER A 1 254 ? 31.704 2.698 -15.505 1.00 38.81 254 SER A CA 1
ATOM 2050 C C . SER A 1 254 ? 32.305 3.905 -16.239 1.00 38.81 254 SER A C 1
ATOM 2052 O O . SER A 1 254 ? 32.491 3.885 -17.463 1.00 38.81 254 SER A O 1
ATOM 2054 N N . ALA A 1 255 ? 32.675 4.951 -15.493 1.00 43.88 255 ALA A N 1
ATOM 2055 C CA . ALA A 1 255 ? 33.314 6.150 -16.030 1.00 43.88 255 ALA A CA 1
ATOM 2056 C C . ALA A 1 255 ? 34.750 5.892 -16.531 1.00 43.88 255 ALA A C 1
ATOM 2058 O O . ALA A 1 255 ? 35.125 6.380 -17.602 1.00 43.88 255 ALA A O 1
ATOM 2059 N N . PHE A 1 256 ? 35.540 5.095 -15.801 1.00 42.84 256 PHE A N 1
ATOM 2060 C CA . PHE A 1 256 ? 36.901 4.711 -16.189 1.00 42.84 256 PHE A CA 1
ATOM 2061 C C . PHE A 1 256 ? 36.907 3.868 -17.469 1.00 42.84 256 PHE A C 1
ATOM 2063 O O . PHE A 1 256 ? 37.611 4.201 -18.428 1.00 42.84 256 PHE A O 1
ATOM 2070 N N . LEU A 1 257 ? 36.058 2.835 -17.528 1.00 41.56 257 LEU A N 1
ATOM 2071 C CA . LEU A 1 257 ? 35.929 1.979 -18.708 1.00 41.56 257 LEU A CA 1
ATOM 2072 C C . LEU A 1 257 ? 35.495 2.782 -19.940 1.00 41.56 257 LEU A C 1
ATOM 2074 O O . LEU A 1 257 ? 36.050 2.591 -21.018 1.00 41.56 257 LEU A O 1
ATOM 2078 N N . SER A 1 258 ? 34.587 3.747 -19.801 1.00 46.62 258 SER A N 1
ATOM 2079 C CA . SER A 1 258 ? 34.144 4.574 -20.933 1.00 46.62 258 SER A CA 1
ATOM 2080 C C . SER A 1 258 ? 35.251 5.484 -21.493 1.00 46.62 258 SER A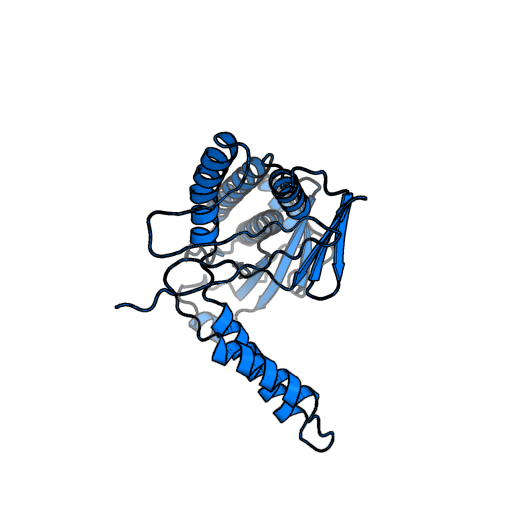 C 1
ATOM 2082 O O . SER A 1 258 ? 35.325 5.705 -22.703 1.00 46.62 258 SER A O 1
ATOM 2084 N N . LYS A 1 259 ? 36.135 6.002 -20.629 1.00 45.06 259 LYS A N 1
ATOM 2085 C CA . LYS A 1 259 ? 37.180 6.973 -20.994 1.00 45.06 259 LYS A CA 1
ATOM 2086 C C . LYS A 1 259 ? 38.433 6.314 -21.586 1.00 45.06 259 LYS A C 1
ATOM 2088 O O . LYS A 1 259 ? 38.943 6.784 -22.601 1.00 45.06 259 LYS A O 1
ATOM 2093 N N . GLU A 1 260 ? 38.909 5.224 -20.989 1.00 47.28 260 GLU A N 1
ATOM 2094 C CA . GLU A 1 260 ? 40.127 4.519 -21.426 1.00 47.28 260 GLU A CA 1
ATOM 2095 C C . GLU A 1 260 ? 39.884 3.639 -22.661 1.00 47.28 260 GLU A C 1
ATOM 2097 O O . GLU A 1 260 ? 40.730 3.570 -23.553 1.00 47.28 260 GLU A O 1
ATOM 2102 N N . THR A 1 261 ? 38.695 3.037 -22.800 1.00 44.69 261 THR A N 1
ATOM 2103 C CA . THR A 1 261 ? 38.369 2.187 -23.963 1.00 44.69 261 THR A CA 1
ATOM 2104 C C . THR A 1 261 ? 38.417 2.978 -25.275 1.00 44.69 261 THR A C 1
ATOM 2106 O O . THR A 1 261 ? 38.866 2.455 -26.296 1.00 44.69 261 THR A O 1
ATOM 2109 N N . ALA A 1 262 ? 38.048 4.264 -25.252 1.00 44.97 262 ALA A N 1
ATOM 2110 C CA . ALA A 1 262 ? 38.160 5.154 -26.407 1.00 44.97 262 ALA A CA 1
ATOM 2111 C C . ALA A 1 262 ? 39.625 5.435 -26.801 1.00 44.97 262 ALA A C 1
ATOM 2113 O O . ALA A 1 262 ? 39.956 5.409 -27.988 1.00 44.97 262 ALA A O 1
ATOM 2114 N N . ALA A 1 263 ? 40.514 5.641 -25.823 1.00 45.69 263 ALA A N 1
ATOM 2115 C CA . ALA A 1 263 ? 41.940 5.884 -26.054 1.00 45.69 263 ALA A CA 1
ATOM 2116 C C . ALA A 1 263 ? 42.672 4.620 -26.546 1.00 45.69 263 ALA A C 1
ATOM 2118 O O . ALA A 1 263 ? 43.476 4.675 -27.481 1.00 45.69 263 ALA A O 1
ATOM 2119 N N . ILE A 1 264 ? 42.330 3.458 -25.980 1.00 43.56 264 ILE A N 1
ATOM 2120 C CA . ILE A 1 264 ? 42.869 2.152 -26.374 1.00 43.56 264 ILE A CA 1
ATOM 2121 C C . ILE A 1 264 ? 42.464 1.818 -27.819 1.00 43.56 264 ILE A C 1
ATOM 2123 O O . ILE A 1 264 ? 43.329 1.489 -28.633 1.00 43.56 264 ILE A O 1
ATOM 2127 N N . LEU A 1 265 ? 41.188 1.997 -28.183 1.00 40.12 265 LEU A N 1
ATOM 2128 C CA . LEU A 1 265 ? 40.686 1.785 -29.551 1.00 40.12 265 LEU A CA 1
ATOM 2129 C C . LEU A 1 265 ? 41.341 2.722 -30.583 1.00 40.12 265 LEU A C 1
ATOM 2131 O O . LEU A 1 265 ? 41.612 2.314 -31.717 1.00 40.12 265 LEU A O 1
ATOM 2135 N N . GLN A 1 266 ? 41.647 3.962 -30.195 1.00 43.38 266 GLN A N 1
ATOM 2136 C CA . GLN A 1 266 ? 42.334 4.922 -31.061 1.00 43.38 266 GLN A CA 1
ATOM 2137 C C . GLN A 1 266 ? 43.809 4.547 -31.302 1.00 43.38 266 GLN A C 1
ATOM 2139 O O . GLN A 1 266 ? 44.329 4.793 -32.387 1.00 43.38 266 GLN A O 1
ATOM 2144 N N . SER A 1 267 ? 44.468 3.890 -30.338 1.00 43.81 267 SER A N 1
ATOM 2145 C CA . SER A 1 267 ? 45.851 3.403 -30.486 1.00 43.81 267 SER A CA 1
ATOM 2146 C C . SER A 1 267 ? 45.960 2.116 -31.319 1.00 43.81 267 SER A C 1
ATOM 2148 O O . SER A 1 267 ? 46.896 1.955 -32.100 1.00 43.81 267 SER A O 1
ATOM 2150 N N . ILE A 1 268 ? 44.968 1.222 -31.218 1.00 40.41 268 ILE A N 1
ATOM 2151 C CA . ILE A 1 268 ? 44.932 -0.065 -31.935 1.00 40.41 268 ILE A CA 1
ATOM 2152 C C . ILE A 1 268 ? 44.730 0.135 -33.444 1.00 40.41 268 ILE A C 1
ATOM 2154 O O . ILE A 1 268 ? 45.237 -0.639 -34.254 1.00 40.41 268 ILE A O 1
ATOM 2158 N N . THR A 1 269 ? 44.022 1.193 -33.844 1.00 39.53 269 THR A N 1
ATOM 2159 C CA . THR A 1 269 ? 43.730 1.477 -35.258 1.00 39.53 269 THR A CA 1
ATOM 2160 C C . THR A 1 269 ? 44.907 2.085 -36.031 1.00 39.53 269 THR A C 1
ATOM 2162 O O . THR A 1 269 ? 44.819 2.193 -37.254 1.00 39.53 269 THR A O 1
ATOM 2165 N N . GLN A 1 270 ? 46.015 2.449 -35.370 1.00 37.91 270 GLN A N 1
ATOM 2166 C CA . GLN A 1 270 ? 47.100 3.223 -35.992 1.00 37.91 270 GLN A CA 1
ATOM 2167 C C . GLN A 1 270 ? 48.438 2.487 -36.196 1.00 37.91 270 GLN A C 1
ATOM 2169 O O . GLN A 1 270 ? 49.321 3.061 -36.836 1.00 37.91 270 GLN A O 1
ATOM 2174 N N . THR A 1 271 ? 48.615 1.226 -35.771 1.00 34.47 271 THR A N 1
ATOM 2175 C CA . THR A 1 271 ? 49.936 0.564 -35.895 1.00 34.47 271 THR A CA 1
ATOM 2176 C C . THR A 1 271 ? 49.866 -0.931 -36.230 1.00 34.47 271 THR A C 1
ATOM 2178 O O . THR A 1 271 ? 49.377 -1.726 -35.427 1.00 34.47 271 THR A O 1
ATOM 2181 N N . PRO A 1 272 ? 50.414 -1.376 -37.380 1.00 38.25 272 PRO A N 1
ATOM 2182 C CA . PRO A 1 272 ? 50.500 -2.788 -37.711 1.00 38.25 272 PRO A CA 1
ATOM 2183 C C . PRO A 1 272 ? 51.835 -3.379 -37.225 1.00 38.25 272 PRO A C 1
ATOM 2185 O O . PRO A 1 272 ? 52.892 -3.073 -37.770 1.00 38.25 272 PRO A O 1
ATOM 2188 N N . LYS A 1 273 ? 51.729 -4.314 -36.269 1.00 35.12 273 LYS A N 1
ATOM 2189 C CA . LYS A 1 273 ? 52.756 -5.211 -35.685 1.00 35.12 273 LYS A CA 1
ATOM 2190 C C . LYS A 1 273 ? 53.488 -4.705 -34.435 1.00 35.12 273 LYS A C 1
ATOM 2192 O O . LYS A 1 273 ? 54.290 -3.784 -34.493 1.00 35.12 273 LYS A O 1
ATOM 2197 N N . GLY A 1 274 ? 53.283 -5.458 -33.347 1.00 35.12 274 GLY A N 1
ATOM 2198 C CA . GLY A 1 274 ? 54.013 -5.362 -32.080 1.00 35.12 274 GLY A CA 1
ATOM 2199 C C . GLY A 1 274 ? 53.527 -4.211 -31.206 1.00 35.12 274 GLY A C 1
ATOM 2200 O O . GLY A 1 274 ? 53.977 -3.083 -31.367 1.00 35.12 274 GLY A O 1
ATOM 2201 N N . LEU A 1 275 ? 52.609 -4.493 -30.279 1.00 35.03 275 LEU A N 1
ATOM 2202 C CA . LEU A 1 275 ? 52.093 -3.491 -29.350 1.00 35.03 275 LEU A CA 1
ATOM 2203 C C . LEU A 1 275 ? 52.971 -3.463 -28.089 1.00 35.03 275 LEU A C 1
ATOM 2205 O O . LEU A 1 275 ? 52.929 -4.384 -27.276 1.00 35.03 275 LEU A O 1
ATOM 2209 N N . LEU A 1 276 ? 53.758 -2.403 -27.922 1.00 32.41 276 LEU A N 1
ATOM 2210 C CA . LEU A 1 276 ? 54.382 -2.043 -26.650 1.00 32.41 276 LEU A CA 1
ATOM 2211 C C . LEU A 1 276 ? 53.691 -0.754 -26.193 1.00 32.41 276 LEU A C 1
ATOM 2213 O O . LEU A 1 276 ? 53.962 0.326 -26.713 1.00 32.41 276 LEU A O 1
ATOM 2217 N N . LEU A 1 277 ? 52.712 -0.891 -25.296 1.00 31.75 277 LEU A N 1
ATOM 2218 C CA . LEU A 1 277 ? 51.957 0.238 -24.754 1.00 31.75 277 LEU A CA 1
ATOM 2219 C C . LEU A 1 277 ? 52.798 0.921 -23.675 1.00 31.75 277 LEU A C 1
ATOM 2221 O O . LEU A 1 277 ? 52.925 0.422 -22.558 1.00 31.75 277 LEU A O 1
ATOM 2225 N N . GLN A 1 278 ? 53.366 2.076 -24.014 1.00 32.56 278 GLN A N 1
ATOM 2226 C CA . GLN A 1 278 ? 53.986 2.972 -23.047 1.00 32.56 278 GLN A CA 1
ATOM 2227 C C . GLN A 1 278 ? 53.041 4.155 -22.811 1.00 32.56 278 GLN A C 1
ATOM 2229 O O . GLN A 1 278 ? 52.987 5.091 -23.605 1.00 32.56 278 GLN A O 1
ATOM 2234 N N . LEU A 1 279 ? 52.262 4.086 -21.731 1.00 31.97 279 LEU A N 1
ATOM 2235 C CA . LEU A 1 279 ? 51.416 5.191 -21.279 1.00 31.97 279 LEU A CA 1
ATOM 2236 C C . LEU A 1 279 ? 52.291 6.223 -20.545 1.00 31.97 279 LEU A C 1
ATOM 2238 O O . LEU A 1 279 ? 53.229 5.858 -19.834 1.00 31.97 279 LEU A O 1
ATOM 2242 N N . GLN A 1 280 ? 52.028 7.521 -20.727 1.00 29.89 280 GLN A N 1
ATOM 2243 C CA . GLN A 1 280 ? 52.695 8.571 -19.950 1.00 29.89 280 GLN A CA 1
ATOM 2244 C C . GLN A 1 280 ? 52.199 8.531 -18.500 1.00 29.89 280 GLN A C 1
ATOM 2246 O O . GLN A 1 280 ? 51.132 9.033 -18.170 1.00 29.89 280 GLN A O 1
ATOM 2251 N N . GLY A 1 281 ? 52.998 7.895 -17.650 1.00 35.12 281 GLY A N 1
ATOM 2252 C CA . GLY A 1 281 ? 52.712 7.600 -16.250 1.00 35.12 281 GLY A CA 1
ATOM 2253 C C . GLY A 1 281 ? 53.467 6.327 -15.873 1.00 35.12 281 GLY A C 1
ATOM 2254 O O . GLY A 1 281 ? 53.796 5.535 -16.747 1.00 35.12 281 GLY A O 1
ATOM 2255 N N . SER A 1 282 ? 53.820 6.144 -14.605 1.00 30.45 282 SER A N 1
ATOM 2256 C CA . SER A 1 282 ? 54.844 5.209 -14.094 1.00 30.45 282 SER A CA 1
ATOM 2257 C C . SER A 1 282 ? 54.585 3.698 -14.275 1.00 30.45 282 SER A C 1
ATOM 2259 O O . SER A 1 282 ? 55.129 2.894 -13.517 1.00 30.45 282 SER A O 1
ATOM 2261 N N . VAL A 1 283 ? 53.780 3.283 -15.253 1.00 33.22 283 VAL A N 1
ATOM 2262 C CA . VAL A 1 283 ? 53.367 1.897 -15.475 1.00 33.22 283 VAL A CA 1
ATOM 2263 C C . VAL A 1 283 ? 53.810 1.431 -16.858 1.00 33.22 283 VAL A C 1
ATOM 2265 O O . VAL A 1 283 ? 53.483 2.032 -17.878 1.00 33.22 283 VAL A O 1
ATOM 2268 N N . VAL A 1 284 ? 54.562 0.332 -16.887 1.00 29.67 284 VAL A N 1
ATOM 2269 C CA . VAL A 1 284 ? 54.966 -0.354 -18.117 1.00 29.67 284 VAL A CA 1
ATOM 2270 C C . VAL A 1 284 ? 54.276 -1.709 -18.131 1.00 29.67 284 VAL A C 1
ATOM 2272 O O . VAL A 1 284 ? 54.533 -2.535 -17.257 1.00 29.67 284 VAL A O 1
ATOM 2275 N N . TYR A 1 285 ? 53.423 -1.940 -19.125 1.00 35.50 285 TYR A N 1
ATOM 2276 C CA . TYR A 1 285 ? 52.880 -3.262 -19.419 1.00 35.50 285 TYR A CA 1
ATOM 2277 C C . TYR A 1 285 ? 53.697 -3.872 -20.561 1.00 35.50 285 TYR A C 1
ATOM 2279 O O . TYR A 1 285 ? 53.864 -3.247 -21.607 1.00 35.50 285 TYR A O 1
ATOM 2287 N N . SER A 1 286 ? 54.209 -5.089 -20.381 1.00 30.53 286 SER A N 1
ATOM 2288 C CA . SER A 1 286 ? 54.791 -5.868 -21.479 1.00 30.53 286 SER A CA 1
ATOM 2289 C C . SER A 1 286 ? 53.818 -6.966 -21.883 1.00 30.53 286 SER A C 1
ATOM 2291 O O . SER A 1 286 ? 53.484 -7.821 -21.064 1.00 30.53 286 SER A O 1
ATOM 2293 N N . ILE A 1 287 ? 53.390 -6.957 -23.143 1.00 34.38 287 ILE A N 1
ATOM 2294 C CA . ILE A 1 287 ? 52.629 -8.048 -23.750 1.00 34.38 287 ILE A CA 1
ATOM 2295 C C . ILE A 1 287 ? 53.605 -8.811 -24.643 1.00 34.38 287 ILE A C 1
ATOM 2297 O O . ILE A 1 287 ? 53.972 -8.335 -25.715 1.00 34.38 287 ILE A O 1
ATOM 2301 N N . GLU A 1 288 ? 54.052 -9.984 -24.199 1.00 28.56 288 GLU A N 1
ATOM 2302 C CA . GLU A 1 288 ? 54.813 -10.896 -25.053 1.00 28.56 288 GLU A CA 1
ATOM 2303 C C . GLU A 1 288 ? 53.863 -11.884 -25.724 1.00 28.56 288 GLU A C 1
ATOM 2305 O O . GLU A 1 288 ? 53.242 -12.727 -25.079 1.00 28.56 288 GLU A O 1
ATOM 2310 N N . ILE A 1 289 ? 53.758 -11.778 -27.047 1.00 32.34 289 ILE A N 1
ATOM 2311 C CA . ILE A 1 289 ? 53.030 -12.735 -27.877 1.00 32.34 289 ILE A CA 1
ATOM 2312 C C . ILE A 1 289 ? 54.053 -13.745 -28.391 1.00 32.34 289 ILE A C 1
ATOM 2314 O O . ILE A 1 289 ? 54.756 -13.483 -29.368 1.00 32.34 289 ILE A O 1
ATOM 2318 N N . MET A 1 290 ? 54.151 -14.902 -27.736 1.00 24.80 290 MET A N 1
ATOM 2319 C CA . MET A 1 290 ? 54.935 -16.018 -28.262 1.00 24.80 290 MET A CA 1
ATOM 2320 C C . MET A 1 290 ? 54.061 -16.909 -29.143 1.00 24.80 290 MET A C 1
ATOM 2322 O O . MET A 1 290 ? 53.082 -17.508 -28.701 1.00 24.80 290 MET A O 1
ATOM 2326 N N . HIS A 1 291 ? 54.434 -17.016 -30.418 1.00 35.59 291 HIS A N 1
ATOM 2327 C CA . HIS A 1 291 ? 53.855 -18.003 -31.319 1.00 35.59 291 HIS A CA 1
ATOM 2328 C C . HIS A 1 291 ? 54.364 -19.400 -30.945 1.00 35.59 291 HIS A C 1
ATOM 2330 O O . HIS A 1 291 ? 55.500 -19.736 -31.262 1.00 35.59 291 HIS A O 1
ATOM 2336 N N . MET A 1 292 ? 53.517 -20.204 -30.294 1.00 32.06 292 MET A N 1
ATOM 2337 C CA . MET A 1 292 ? 53.144 -21.575 -30.690 1.00 32.06 292 MET A CA 1
ATOM 2338 C C . MET A 1 292 ? 52.232 -22.229 -29.632 1.00 32.06 292 MET A C 1
ATOM 2340 O O . MET A 1 292 ? 52.556 -22.309 -28.454 1.00 32.06 292 MET A O 1
ATOM 2344 N N . GLN A 1 293 ? 51.086 -22.712 -30.117 1.00 35.62 293 GLN A N 1
ATOM 2345 C CA . GLN A 1 293 ? 50.145 -23.699 -29.559 1.00 35.62 293 GLN A CA 1
ATOM 2346 C C . GLN A 1 293 ? 49.468 -23.511 -28.194 1.00 35.62 293 GLN A C 1
ATOM 2348 O O . GLN A 1 293 ? 48.496 -24.216 -27.972 1.00 35.62 293 GLN A O 1
ATOM 2353 N N . ASN A 1 294 ? 49.825 -22.550 -27.345 1.00 29.38 294 ASN A N 1
ATOM 2354 C CA . ASN A 1 294 ? 48.958 -22.112 -26.241 1.00 29.38 294 ASN A CA 1
ATOM 2355 C C . ASN A 1 294 ? 49.251 -20.643 -25.927 1.00 29.38 294 ASN A C 1
ATOM 2357 O O . ASN A 1 294 ? 50.397 -20.286 -25.662 1.00 29.38 294 ASN A O 1
ATOM 2361 N N . ILE A 1 295 ? 48.229 -19.782 -25.975 1.00 33.50 295 ILE A N 1
ATOM 2362 C CA . ILE A 1 295 ? 48.365 -18.378 -25.573 1.00 33.50 295 ILE A CA 1
ATOM 2363 C C . ILE A 1 295 ? 48.058 -18.294 -24.080 1.00 33.50 295 ILE A C 1
ATOM 2365 O O . ILE A 1 295 ? 46.898 -18.332 -23.676 1.00 33.50 295 ILE A O 1
ATOM 2369 N N . THR A 1 296 ? 49.099 -18.153 -23.265 1.00 30.80 296 THR A N 1
ATOM 2370 C CA . THR A 1 296 ? 48.964 -17.745 -21.864 1.00 30.80 296 THR A CA 1
ATOM 2371 C C . THR A 1 296 ? 49.161 -16.237 -21.794 1.00 30.80 296 THR A C 1
ATOM 2373 O O . THR A 1 296 ? 50.258 -15.743 -22.044 1.00 30.80 296 THR A O 1
ATOM 2376 N N . ILE A 1 297 ? 48.109 -15.491 -21.458 1.00 32.97 297 ILE A N 1
ATOM 2377 C CA . ILE A 1 297 ? 48.221 -14.054 -21.187 1.00 32.97 297 ILE A CA 1
ATOM 2378 C C . ILE A 1 297 ? 48.611 -13.897 -19.716 1.00 32.97 297 ILE A C 1
ATOM 2380 O O . ILE A 1 297 ? 47.788 -14.102 -18.829 1.00 32.97 297 ILE A O 1
ATOM 2384 N N . ALA A 1 298 ? 49.871 -13.550 -19.454 1.00 30.55 298 ALA A N 1
ATOM 2385 C CA . ALA A 1 298 ? 50.341 -13.201 -18.118 1.00 30.55 298 ALA A CA 1
ATOM 2386 C C . ALA A 1 298 ? 50.462 -11.675 -17.999 1.00 30.55 298 ALA A C 1
ATOM 2388 O O . ALA A 1 298 ? 51.328 -11.061 -18.621 1.00 30.55 298 ALA A O 1
ATOM 2389 N N . LEU A 1 299 ? 49.596 -11.055 -17.197 1.00 29.78 299 LEU A N 1
ATOM 2390 C CA . LEU A 1 299 ? 49.713 -9.643 -16.832 1.00 29.78 299 LEU A CA 1
ATOM 2391 C C . LEU A 1 299 ? 50.679 -9.527 -15.650 1.00 29.78 299 LEU A C 1
ATOM 2393 O O . LEU A 1 299 ? 50.318 -9.839 -14.519 1.00 29.78 299 LEU A O 1
ATOM 2397 N N . ASN A 1 300 ? 51.914 -9.097 -15.907 1.00 29.73 300 ASN A N 1
ATOM 2398 C CA . ASN A 1 300 ? 52.894 -8.857 -14.850 1.00 29.73 300 ASN A CA 1
ATOM 2399 C C . ASN A 1 300 ? 52.972 -7.371 -14.494 1.00 29.73 300 ASN A C 1
ATOM 2401 O O . ASN A 1 300 ? 53.305 -6.527 -15.324 1.00 29.73 300 ASN A O 1
ATOM 2405 N N . TYR A 1 301 ? 52.714 -7.076 -13.222 1.00 32.06 301 TYR A N 1
ATOM 2406 C CA . TYR A 1 301 ? 52.933 -5.775 -12.606 1.00 32.06 301 TYR A CA 1
ATOM 2407 C C . TYR A 1 301 ? 54.379 -5.689 -12.101 1.00 32.06 301 TYR A C 1
ATOM 2409 O O . TYR A 1 301 ? 54.808 -6.506 -11.286 1.00 32.06 301 TYR A O 1
ATOM 2417 N N . ARG A 1 302 ? 55.143 -4.692 -12.560 1.00 29.14 302 ARG A N 1
ATOM 2418 C CA . ARG A 1 302 ? 56.432 -4.329 -11.955 1.00 29.14 302 ARG A CA 1
ATOM 2419 C C . ARG A 1 302 ? 56.417 -2.862 -11.560 1.00 29.14 302 ARG A C 1
ATOM 2421 O O . ARG A 1 302 ? 56.437 -1.979 -12.413 1.00 29.14 302 ARG A O 1
ATOM 2428 N N . GLN A 1 303 ? 56.440 -2.616 -10.258 1.00 30.12 303 GLN A N 1
ATOM 2429 C CA . GLN A 1 303 ? 56.687 -1.295 -9.698 1.00 30.12 303 GLN A CA 1
ATOM 2430 C C . GLN A 1 303 ? 58.165 -0.940 -9.927 1.00 30.12 303 GLN A C 1
ATOM 2432 O O . GLN A 1 303 ? 59.058 -1.692 -9.529 1.00 30.12 303 GLN A O 1
ATOM 2437 N N . LYS A 1 304 ? 58.452 0.182 -10.597 1.00 30.78 304 LYS A N 1
ATOM 2438 C CA . LYS A 1 304 ? 59.820 0.717 -10.649 1.00 30.78 304 LYS A CA 1
ATOM 2439 C C . LYS A 1 304 ? 60.172 1.253 -9.261 1.00 30.78 304 LYS A C 1
ATOM 2441 O O . LYS A 1 304 ? 59.582 2.234 -8.815 1.00 30.78 304 LYS A O 1
ATOM 2446 N N . GLY A 1 305 ? 61.125 0.605 -8.592 1.00 32.84 305 GLY A N 1
ATOM 2447 C CA . GLY A 1 305 ? 61.781 1.175 -7.419 1.00 32.84 305 GLY A CA 1
ATOM 2448 C C . GLY A 1 305 ? 62.438 2.502 -7.795 1.00 32.84 305 GLY A C 1
ATOM 2449 O O . GLY A 1 305 ? 63.057 2.607 -8.856 1.00 32.84 305 GLY A O 1
ATOM 2450 N N . TRP A 1 306 ? 62.240 3.512 -6.954 1.00 31.98 306 TRP A N 1
ATOM 2451 C CA . TRP A 1 306 ? 62.864 4.820 -7.106 1.00 31.98 306 TRP A CA 1
ATOM 2452 C C . TRP A 1 306 ? 64.378 4.679 -6.898 1.00 31.98 306 TRP A C 1
ATOM 2454 O O . TRP A 1 306 ? 64.809 4.066 -5.921 1.00 31.98 306 TRP A O 1
ATOM 2464 N N . SER A 1 307 ? 65.164 5.227 -7.826 1.00 33.69 307 SER A N 1
ATOM 2465 C CA . SER A 1 307 ? 66.590 5.535 -7.652 1.00 33.69 307 SER A CA 1
ATOM 2466 C C . SER A 1 307 ? 66.759 7.035 -7.517 1.00 33.69 307 SER A C 1
ATOM 2468 O O . SER A 1 307 ? 66.178 7.719 -8.394 1.00 33.69 307 SER A O 1
#

Radius of gyration: 29.43 Å; Cα contacts (8 Å, |Δi|>4): 362; chains: 1; bounding box: 83×47×62 Å

Foldseek 3Di:
DKWKKKWFFAPVLFDQLVVLQVLLVVLVFQKDWDRPDDLQPDWAWIWIAHPNDTETWTKDKDFQDPVNCVPDPDHFDPNRGIMIMIIADPPLVHVLNRLSSRLSRQQRRQIWMDGPVPNDTDGHCRSSVVSVVSNVVSVVVVVVVPDDPPCPVVNVVQVVVCVVVVHHWPDWDDDPQWTWTHDPPAIDIDGDDDQDFPDDDQPPVVLVVLVVVLVVLVVPDDPPDDPVVSVVVVVVSVVVNVVSVVPDPPVSRVVVCVVVVVVVVVVVVPDDDDDFDDDPDQWGWDFDDDDDDHDDTDTDGDGDDDD

Nearest PDB structures (foldseek):
  1wdz-assembly1_A  TM=3.859E-01  e=9.436E+00  Homo sapiens
  7l2a-assembly1_A  TM=4.391E-01  e=5.655E+00  Burkholderia multivorans ATCC 17616
  7l32-assembly1_A-2  TM=2.115E-01  e=4.768E+00  Burkholderia ambifaria MC40-6

Solvent-accessible surface area (backbone atoms only — not comparable to full-atom values): 18298 Å² total; per-residue (Å²): 127,71,56,57,34,39,26,40,22,30,67,96,40,63,61,54,48,68,54,48,52,47,44,28,47,76,73,68,46,67,61,42,66,70,61,92,66,51,71,87,79,46,64,48,78,48,56,29,32,47,86,91,38,83,33,30,27,34,39,40,53,44,73,55,48,76,69,62,59,69,73,48,98,60,91,72,61,88,69,47,43,22,37,35,43,36,38,25,58,87,47,65,61,12,41,43,44,38,44,49,51,46,33,33,47,13,46,71,36,71,18,29,32,36,37,73,94,68,78,47,79,31,48,53,69,53,26,58,54,50,39,54,50,53,41,50,54,48,50,54,53,54,58,63,62,62,80,62,81,80,64,50,67,69,57,52,51,46,54,53,48,21,65,75,68,74,44,78,66,76,42,80,47,79,59,89,70,27,46,38,40,24,40,102,88,48,75,48,78,46,71,69,90,82,89,81,65,92,88,73,87,72,64,63,66,56,56,54,46,53,55,47,51,54,53,47,57,66,70,64,66,54,89,86,52,62,67,68,62,57,52,53,53,54,51,50,56,51,49,53,51,47,64,72,58,68,81,67,63,68,66,59,46,55,53,48,53,61,56,50,52,55,56,52,55,60,55,64,76,73,63,94,80,85,74,73,61,75,57,98,59,92,55,62,56,72,69,81,85,69,93,67,99,63,87,74,88,69,88,65,86,61,83,76,79,88,129